Protein AF-A0A2E3QY02-F1 (afdb_monomer_lite)

Radius of gyration: 26.46 Å; chains: 1; bounding box: 54×63×101 Å

pLDDT: mean 75.19, std 20.92, range [24.95, 97.0]

Structure (mmCIF, N/CA/C/O backbone):
data_AF-A0A2E3QY02-F1
#
_entry.id   AF-A0A2E3QY02-F1
#
loop_
_atom_site.group_PDB
_atom_site.id
_atom_site.type_symbol
_atom_site.label_atom_id
_atom_site.label_alt_id
_atom_site.label_comp_id
_atom_site.label_asym_id
_atom_site.label_entity_id
_atom_site.label_seq_id
_atom_site.pdbx_PDB_ins_code
_atom_site.Cartn_x
_atom_site.Cartn_y
_atom_site.Cartn_z
_atom_site.occupancy
_atom_site.B_iso_or_equiv
_atom_site.auth_seq_id
_atom_site.auth_comp_id
_atom_site.auth_asym_id
_atom_site.auth_atom_id
_atom_site.pdbx_PDB_model_num
ATOM 1 N N . MET A 1 1 ? -14.585 -34.434 70.984 1.00 31.30 1 MET A N 1
ATOM 2 C CA . MET A 1 1 ? -13.338 -34.201 70.224 1.00 31.30 1 MET A CA 1
ATOM 3 C C . MET A 1 1 ? -13.704 -33.528 68.904 1.00 31.30 1 MET A C 1
ATOM 5 O O . MET A 1 1 ? -14.600 -34.048 68.267 1.00 31.30 1 MET A O 1
ATOM 9 N N . ARG A 1 2 ? -13.039 -32.399 68.578 1.00 28.53 2 ARG A N 1
ATOM 10 C CA . ARG A 1 2 ? -12.793 -31.762 67.248 1.00 28.53 2 ARG A CA 1
ATOM 11 C C . ARG A 1 2 ? -14.007 -31.553 66.308 1.00 28.53 2 ARG A C 1
ATOM 13 O O . ARG A 1 2 ? -14.616 -32.520 65.894 1.00 28.53 2 ARG A O 1
ATOM 20 N N . ARG A 1 3 ? -14.503 -30.333 66.018 1.00 31.77 3 ARG A N 1
ATOM 21 C CA . ARG A 1 3 ? -13.926 -29.161 65.290 1.00 31.77 3 ARG A CA 1
ATOM 22 C C . ARG A 1 3 ? -13.304 -29.505 63.919 1.00 31.77 3 ARG A C 1
ATOM 24 O O . ARG A 1 3 ? -12.428 -30.358 63.877 1.00 31.77 3 ARG A O 1
ATOM 31 N N . LEU A 1 4 ? -13.690 -28.709 62.903 1.00 28.08 4 LEU A N 1
ATOM 32 C CA . LEU A 1 4 ? -13.371 -28.735 61.453 1.00 28.08 4 LEU A CA 1
ATOM 33 C C . LEU A 1 4 ? -14.128 -29.839 60.683 1.00 28.08 4 LEU A C 1
ATOM 35 O O . LEU A 1 4 ? -14.045 -30.992 61.062 1.00 28.08 4 LEU A O 1
ATOM 39 N N . ALA A 1 5 ? -14.904 -29.593 59.623 1.00 33.28 5 ALA A N 1
ATOM 40 C CA . ALA A 1 5 ? -14.769 -28.583 58.580 1.00 33.28 5 ALA A CA 1
ATOM 41 C C . ALA A 1 5 ? -16.147 -28.112 58.055 1.00 33.28 5 ALA A C 1
ATOM 43 O O . ALA A 1 5 ? -16.763 -28.744 57.204 1.00 33.28 5 ALA A O 1
ATOM 44 N N . LEU A 1 6 ? -16.613 -26.961 58.548 1.00 35.53 6 LEU A N 1
ATOM 45 C CA . LEU A 1 6 ? -17.297 -25.991 57.692 1.00 35.53 6 LEU A CA 1
ATOM 46 C C . LEU A 1 6 ? -16.180 -25.202 57.004 1.00 35.53 6 LEU A C 1
ATOM 48 O O . LEU A 1 6 ? -15.374 -24.645 57.744 1.00 35.53 6 LEU A O 1
ATOM 52 N N . LEU A 1 7 ? -16.116 -25.202 55.664 1.00 32.03 7 LEU A N 1
ATOM 53 C CA . LEU A 1 7 ? -15.487 -24.187 54.777 1.00 32.03 7 LEU A CA 1
ATOM 54 C C . LEU A 1 7 ? -15.137 -24.770 53.386 1.00 32.03 7 LEU A C 1
ATOM 56 O O . LEU A 1 7 ? -14.032 -24.577 52.898 1.00 32.03 7 LEU A O 1
ATOM 60 N N . LEU A 1 8 ? -16.042 -25.506 52.726 1.00 28.59 8 LEU A N 1
ATOM 61 C CA . LEU A 1 8 ? -15.739 -26.043 51.384 1.00 28.59 8 LEU A CA 1
ATOM 62 C C . LEU A 1 8 ? -16.859 -26.033 50.321 1.00 28.59 8 LEU A C 1
ATOM 64 O O . LEU A 1 8 ? -16.644 -26.607 49.259 1.00 28.59 8 LEU A O 1
ATOM 68 N N . PRO A 1 9 ? -17.978 -25.297 50.499 1.00 34.59 9 PRO A N 1
ATOM 69 C CA . PRO A 1 9 ? -18.733 -24.795 49.340 1.00 34.59 9 PRO A CA 1
ATOM 70 C C . PRO A 1 9 ? -18.663 -23.268 49.153 1.00 34.59 9 PRO A C 1
ATOM 72 O O . PRO A 1 9 ? -19.100 -22.767 48.128 1.00 34.59 9 PRO A O 1
ATOM 75 N N . ALA A 1 10 ? -18.086 -22.511 50.096 1.00 30.61 10 ALA A N 1
ATOM 76 C CA . ALA A 1 10 ? -17.979 -21.045 49.992 1.00 30.61 10 ALA A CA 1
ATOM 77 C C . ALA A 1 10 ? -16.764 -20.558 49.169 1.00 30.61 10 ALA A C 1
ATOM 79 O O . ALA A 1 10 ? -16.665 -19.377 48.859 1.00 30.61 10 ALA A O 1
ATOM 80 N N . LEU A 1 11 ? -15.853 -21.463 48.795 1.00 32.41 11 LEU A N 1
ATOM 81 C CA . LEU A 1 11 ? -14.658 -21.173 47.984 1.00 32.41 11 LEU A CA 1
ATOM 82 C C . LEU A 1 11 ? -14.830 -21.509 46.492 1.00 32.41 11 LEU A C 1
ATOM 84 O O . LEU A 1 11 ? -13.905 -21.316 45.715 1.00 32.41 11 LEU A O 1
ATOM 88 N N . LEU A 1 12 ? -16.018 -21.963 46.079 1.00 32.22 12 LEU A N 1
ATOM 89 C CA . LEU A 1 12 ? -16.362 -22.246 44.677 1.00 32.22 12 LEU A CA 1
ATOM 90 C C . LEU A 1 12 ? -17.259 -21.163 44.044 1.00 32.22 12 LEU A C 1
ATOM 92 O O . LEU A 1 12 ? -17.787 -21.361 42.958 1.00 32.22 12 LEU A O 1
ATOM 96 N N . LEU A 1 13 ? -17.401 -20.005 44.701 1.00 33.00 13 LEU A N 1
ATOM 97 C CA . LEU A 1 13 ? -18.165 -18.842 44.217 1.00 33.00 13 LEU A CA 1
ATOM 98 C C . LEU A 1 13 ? -17.304 -17.578 44.016 1.00 33.00 13 LEU A C 1
ATOM 100 O O . LEU A 1 13 ? -17.846 -16.503 43.797 1.00 33.00 13 LEU A O 1
ATOM 104 N N . VAL A 1 14 ? -15.969 -17.695 44.059 1.00 35.81 14 VAL A N 1
ATOM 105 C CA . VAL A 1 14 ? -15.026 -16.567 43.856 1.00 35.81 14 VAL A CA 1
ATOM 106 C C . VAL A 1 14 ? -14.105 -16.795 42.641 1.00 35.81 14 VAL A C 1
ATOM 108 O O . VAL A 1 14 ? -13.099 -16.123 42.488 1.00 35.81 14 VAL A O 1
ATOM 111 N N . ALA A 1 15 ? -14.426 -17.742 41.754 1.00 32.72 15 ALA A N 1
ATOM 112 C CA . ALA A 1 15 ? -13.576 -18.082 40.602 1.00 32.72 15 ALA A CA 1
ATOM 113 C C . ALA A 1 15 ? -14.314 -18.083 39.248 1.00 32.72 15 ALA A C 1
ATOM 115 O O . ALA A 1 15 ? -13.853 -18.708 38.300 1.00 32.72 15 ALA A O 1
ATOM 116 N N . ALA A 1 16 ? -15.462 -17.404 39.150 1.00 32.59 16 ALA A N 1
ATOM 117 C CA . ALA A 1 16 ? -16.210 -17.281 37.892 1.00 32.59 16 ALA A CA 1
ATOM 118 C C . ALA A 1 16 ? -16.912 -15.919 37.714 1.00 32.59 16 ALA A C 1
ATOM 120 O O . ALA A 1 16 ? -17.908 -15.833 37.006 1.00 32.59 16 ALA A O 1
ATOM 121 N N . CYS A 1 17 ? -16.392 -14.859 38.343 1.00 34.53 17 CYS A N 1
ATOM 122 C CA . CYS A 1 17 ? -16.815 -13.477 38.095 1.00 34.53 17 CYS A CA 1
ATOM 123 C C . CYS A 1 17 ? -15.616 -12.617 37.666 1.00 34.53 17 CYS A C 1
ATOM 125 O O . CYS A 1 17 ? -15.396 -11.559 38.230 1.00 34.53 17 CYS A O 1
ATOM 127 N N . ASP A 1 18 ? -14.845 -13.087 36.687 1.00 36.34 18 ASP A N 1
ATOM 128 C CA . ASP A 1 18 ? -14.044 -12.209 35.820 1.00 36.34 18 ASP A CA 1
ATOM 129 C C . ASP A 1 18 ? -14.669 -12.246 34.419 1.00 36.34 18 ASP A C 1
ATOM 131 O O . ASP A 1 18 ? -14.015 -12.478 33.409 1.00 36.34 18 ASP A O 1
ATOM 135 N N . SER A 1 19 ? -15.988 -12.055 34.341 1.00 37.50 19 SER A N 1
ATOM 136 C CA . SER A 1 19 ? -16.545 -11.443 33.140 1.00 37.50 19 SER A CA 1
ATOM 137 C C . SER A 1 19 ? -16.365 -9.942 33.322 1.00 37.50 19 SER A C 1
ATOM 139 O O . SER A 1 19 ? -17.328 -9.237 33.629 1.00 37.50 19 SER A O 1
ATOM 141 N N . SER A 1 20 ? -15.116 -9.472 33.234 1.00 51.53 20 SER A N 1
ATOM 142 C CA . SER A 1 20 ? -14.853 -8.059 32.974 1.00 51.53 20 SER A CA 1
ATOM 143 C C . SER A 1 20 ? -15.782 -7.671 31.833 1.00 51.53 20 SER A C 1
ATOM 145 O O . SER A 1 20 ? -15.796 -8.358 30.802 1.00 51.53 20 SER A O 1
ATOM 147 N N . SER A 1 21 ? -16.633 -6.669 32.038 1.00 55.84 21 SER A N 1
ATOM 148 C CA . SER A 1 21 ? -17.459 -6.199 30.934 1.00 55.84 21 SER A CA 1
ATOM 149 C C . SER A 1 21 ? -16.523 -5.821 29.773 1.00 55.84 21 SER A C 1
ATOM 151 O O . SER A 1 21 ? -15.362 -5.476 30.012 1.00 55.84 21 SER A O 1
ATOM 153 N N . PRO A 1 22 ? -16.959 -5.914 28.507 1.00 61.62 22 PRO A N 1
ATOM 154 C CA . PRO A 1 22 ? -16.123 -5.494 27.381 1.00 61.62 22 PRO A CA 1
ATOM 155 C C . PRO A 1 22 ? -15.581 -4.061 27.548 1.00 61.62 22 PRO A C 1
ATOM 157 O O . PRO A 1 22 ? -14.500 -3.756 27.056 1.00 61.62 22 PRO A O 1
ATOM 160 N N . GLU A 1 23 ? -16.301 -3.214 28.296 1.00 66.94 23 GLU A N 1
ATOM 161 C CA . GLU A 1 23 ? -15.870 -1.875 28.714 1.00 66.94 23 GLU A CA 1
ATOM 162 C C . GLU A 1 23 ? -14.666 -1.934 29.664 1.00 66.94 23 GLU A C 1
ATOM 164 O O . GLU A 1 23 ? -13.647 -1.299 29.393 1.00 66.94 23 GLU A O 1
ATOM 169 N N . ASP A 1 24 ? -14.730 -2.750 30.722 1.00 74.12 24 ASP A N 1
ATOM 170 C CA . ASP A 1 24 ? -13.640 -2.910 31.699 1.00 74.12 24 ASP A CA 1
ATOM 171 C C . ASP A 1 24 ? -12.343 -3.424 31.055 1.00 74.12 24 ASP A C 1
ATOM 173 O O . ASP A 1 24 ? -11.249 -3.111 31.520 1.00 74.12 24 ASP A O 1
ATOM 177 N N . ALA A 1 25 ? -12.457 -4.219 29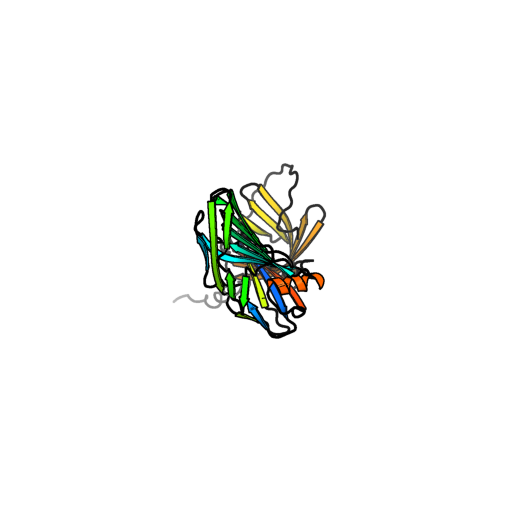.987 1.00 80.88 25 ALA A N 1
ATOM 178 C CA . ALA A 1 25 ? -11.308 -4.747 29.255 1.00 80.88 25 ALA A CA 1
ATOM 179 C C . ALA A 1 25 ? -10.619 -3.693 28.370 1.00 80.88 25 ALA A C 1
ATOM 181 O O . ALA A 1 25 ? -9.443 -3.855 28.052 1.00 80.88 25 ALA A O 1
ATOM 182 N N . LEU A 1 26 ? -11.331 -2.634 27.967 1.00 86.94 26 LEU A N 1
ATOM 183 C CA . LEU A 1 26 ? -10.806 -1.569 27.108 1.00 86.94 26 LEU A CA 1
ATOM 184 C C . LEU A 1 26 ? -10.225 -0.400 27.913 1.00 86.94 26 LEU A C 1
ATOM 186 O O . LEU A 1 26 ? -9.293 0.258 27.446 1.00 86.94 26 LEU A O 1
ATOM 190 N N . VAL A 1 27 ? -10.761 -0.139 29.108 1.00 91.06 27 VAL A N 1
ATOM 191 C CA . VAL A 1 27 ? -10.335 0.980 29.955 1.00 91.06 27 VAL A CA 1
ATOM 192 C C . VAL A 1 27 ? -8.840 0.896 30.278 1.00 91.06 27 VAL A C 1
ATOM 194 O O . VAL A 1 27 ? -8.333 -0.115 30.764 1.00 91.06 27 VAL A O 1
ATOM 197 N N . GLY A 1 28 ? -8.131 2.000 30.051 1.00 90.38 28 GLY A N 1
ATOM 198 C CA . GLY A 1 28 ? -6.695 2.125 30.287 1.00 90.38 28 GLY A CA 1
ATOM 199 C C . GLY A 1 28 ? -5.931 2.674 29.086 1.00 90.38 28 GLY A C 1
ATOM 200 O O . GLY A 1 28 ? -6.518 3.128 28.104 1.00 90.38 28 GLY A O 1
ATOM 201 N N . THR A 1 29 ? -4.599 2.654 29.188 1.00 92.62 29 THR A N 1
ATOM 202 C CA . THR A 1 29 ? -3.691 3.195 28.168 1.00 92.62 29 THR A CA 1
ATOM 203 C C . THR A 1 29 ? -3.043 2.086 27.344 1.00 92.62 29 THR A C 1
ATOM 205 O O . THR A 1 29 ? -2.344 1.207 27.857 1.00 92.62 29 THR A O 1
ATOM 208 N N . TRP A 1 30 ? -3.196 2.211 26.034 1.00 93.06 30 TRP A N 1
ATOM 209 C CA . TRP A 1 30 ? -2.759 1.282 25.007 1.00 93.06 30 TRP A CA 1
ATOM 210 C C . TRP A 1 30 ? -1.717 1.955 24.128 1.00 93.06 30 TRP A C 1
ATOM 212 O O . TRP A 1 30 ? -1.969 3.008 23.553 1.00 93.06 30 TRP A O 1
ATOM 222 N N . THR A 1 31 ? -0.531 1.368 24.026 1.00 92.25 31 THR A N 1
ATOM 223 C CA . THR A 1 31 ? 0.542 1.872 23.162 1.00 92.25 31 THR A CA 1
ATOM 224 C C . THR A 1 31 ? 0.484 1.166 21.818 1.00 92.25 31 THR A C 1
ATOM 226 O O . THR A 1 31 ? 0.488 -0.064 21.778 1.00 92.25 31 THR A O 1
ATOM 229 N N . LEU A 1 32 ? 0.417 1.931 20.732 1.00 89.69 32 LEU A N 1
ATOM 230 C CA . LEU A 1 32 ? 0.381 1.412 19.372 1.00 89.69 32 LEU A CA 1
ATOM 231 C C . LEU A 1 32 ? 1.684 0.667 19.080 1.00 89.69 32 LEU A C 1
ATOM 233 O O . LEU A 1 32 ? 2.774 1.126 19.413 1.00 89.69 32 LEU A O 1
ATOM 237 N N . THR A 1 33 ? 1.549 -0.500 18.470 1.00 89.88 33 THR A N 1
ATOM 238 C CA . THR A 1 33 ? 2.669 -1.365 18.082 1.00 89.88 33 THR A CA 1
ATOM 239 C C . THR A 1 33 ? 2.727 -1.614 16.586 1.00 89.88 33 THR A C 1
ATOM 241 O O . THR A 1 33 ? 3.805 -1.887 16.073 1.00 89.88 33 THR A O 1
ATOM 244 N N . ALA A 1 34 ? 1.592 -1.513 15.897 1.00 86.88 34 ALA A N 1
ATOM 245 C CA . ALA A 1 34 ? 1.510 -1.545 14.446 1.00 86.88 34 ALA A CA 1
ATOM 246 C C . ALA A 1 34 ? 0.203 -0.883 14.004 1.00 86.88 34 ALA A C 1
ATOM 248 O O . ALA A 1 34 ? -0.820 -1.049 14.676 1.00 86.88 34 ALA A O 1
ATOM 249 N N . ALA A 1 35 ? 0.223 -0.203 12.862 1.00 86.19 35 ALA A N 1
ATOM 250 C CA . ALA A 1 35 ? -0.984 0.063 12.093 1.00 86.19 35 ALA A CA 1
ATOM 251 C C . ALA A 1 35 ? -0.803 -0.462 10.673 1.00 86.19 35 ALA A C 1
ATOM 253 O O . ALA A 1 35 ? 0.309 -0.508 10.146 1.00 86.19 35 ALA A O 1
ATOM 254 N N . GLN A 1 36 ? -1.901 -0.910 10.089 1.00 86.62 36 GLN A N 1
ATOM 255 C CA . GLN A 1 36 ? -1.908 -1.598 8.814 1.00 86.62 36 GLN A CA 1
ATOM 256 C C . GLN A 1 36 ? -3.139 -1.177 8.023 1.00 86.62 36 GLN A C 1
ATOM 258 O O . GLN A 1 36 ? -4.250 -1.193 8.552 1.00 86.62 36 GLN A O 1
ATOM 263 N N . ILE A 1 37 ? -2.935 -0.866 6.751 1.00 84.44 37 ILE A N 1
ATOM 264 C CA . ILE A 1 37 ? -3.976 -0.615 5.765 1.00 84.44 37 ILE A CA 1
ATOM 265 C C . ILE A 1 37 ? -3.958 -1.780 4.780 1.00 84.44 37 ILE A C 1
ATOM 267 O O . ILE A 1 37 ? -2.956 -2.029 4.110 1.00 84.44 37 ILE A O 1
ATOM 271 N N . ASP A 1 38 ? -5.072 -2.499 4.695 1.00 86.06 38 ASP A N 1
ATOM 272 C CA . ASP A 1 38 ? -5.308 -3.488 3.647 1.00 86.06 38 ASP A CA 1
ATOM 273 C C . ASP A 1 38 ? -6.225 -2.876 2.585 1.00 86.06 38 ASP A C 1
ATOM 275 O O . ASP A 1 38 ? -7.373 -2.535 2.881 1.00 86.06 38 ASP A O 1
ATOM 279 N N . THR A 1 39 ? -5.754 -2.809 1.341 1.00 86.19 39 THR A N 1
ATOM 280 C CA . THR A 1 39 ? -6.603 -2.514 0.181 1.00 86.19 39 THR A CA 1
ATOM 281 C C . THR A 1 39 ? -7.239 -3.813 -0.285 1.00 86.19 39 THR A C 1
ATOM 283 O O . THR A 1 39 ? -6.549 -4.778 -0.640 1.00 86.19 39 THR A O 1
ATOM 286 N N . ARG A 1 40 ? -8.568 -3.852 -0.297 1.00 89.44 40 ARG A N 1
ATOM 287 C CA . ARG A 1 40 ? -9.358 -5.001 -0.731 1.00 89.44 40 ARG A CA 1
ATOM 288 C C . ARG A 1 40 ? -10.077 -4.676 -2.016 1.00 89.44 40 ARG A C 1
ATOM 290 O O . ARG A 1 40 ? -10.674 -3.617 -2.135 1.00 89.44 40 ARG A O 1
ATOM 297 N N . VAL A 1 41 ? -10.073 -5.615 -2.952 1.00 90.81 41 VAL A N 1
ATOM 298 C CA . VAL A 1 41 ? -10.857 -5.500 -4.183 1.00 90.81 41 VAL A CA 1
ATOM 299 C C . VAL A 1 41 ? -11.865 -6.629 -4.251 1.00 90.81 41 VAL A C 1
ATOM 301 O O . VAL A 1 41 ? -11.570 -7.774 -3.898 1.00 90.81 41 VAL A O 1
ATOM 304 N N . THR A 1 42 ? -13.050 -6.313 -4.751 1.00 93.06 42 THR A N 1
ATOM 305 C CA . THR A 1 42 ? -14.041 -7.308 -5.147 1.00 93.06 42 THR A CA 1
ATOM 306 C C . THR A 1 42 ? -14.105 -7.330 -6.660 1.00 93.06 42 THR A C 1
ATOM 308 O O . THR A 1 42 ? -14.332 -6.296 -7.285 1.00 93.06 42 THR A O 1
ATOM 311 N N . SER A 1 43 ? -13.913 -8.505 -7.257 1.00 94.38 43 SER A N 1
ATOM 312 C CA . SER A 1 43 ? -14.032 -8.667 -8.704 1.00 94.38 43 SER A CA 1
ATOM 313 C C . SER A 1 43 ? -15.402 -9.212 -9.102 1.00 94.38 43 SER A C 1
ATOM 315 O O . SER A 1 43 ? -15.992 -10.023 -8.390 1.00 94.38 43 SER A O 1
ATOM 317 N N . SER A 1 44 ? -15.901 -8.797 -10.263 1.00 95.62 44 SER A N 1
ATOM 318 C CA . SER A 1 44 ? -17.086 -9.352 -10.919 1.00 95.62 44 SER A CA 1
ATOM 319 C C . SER A 1 44 ? -16.775 -10.614 -11.737 1.00 95.62 44 SER A C 1
ATOM 321 O O . SER A 1 44 ? -17.694 -11.349 -12.106 1.00 95.62 44 SER A O 1
ATOM 323 N N . THR A 1 45 ? -15.497 -10.905 -12.003 1.00 95.31 45 THR A N 1
ATOM 324 C CA . THR A 1 45 ? -15.053 -12.044 -12.817 1.00 95.31 45 THR A CA 1
ATOM 325 C C . THR A 1 45 ? -13.949 -12.843 -12.125 1.00 95.31 45 THR A C 1
ATOM 327 O O . THR A 1 45 ? -13.224 -12.350 -11.266 1.00 95.31 45 THR A O 1
ATOM 330 N N . ALA A 1 46 ? -13.848 -14.131 -12.464 1.00 96.50 46 ALA A N 1
ATOM 331 C CA . ALA A 1 46 ? -12.779 -14.975 -11.951 1.00 96.50 46 ALA A CA 1
ATOM 332 C C . ALA A 1 46 ? -11.502 -14.683 -12.736 1.00 96.50 46 ALA A C 1
ATOM 334 O O . ALA A 1 46 ? -11.503 -14.754 -13.967 1.00 96.50 46 ALA A O 1
ATOM 335 N N . GLN A 1 47 ? -10.421 -14.372 -12.031 1.00 93.56 47 GLN A N 1
ATOM 336 C CA . GLN A 1 47 ? -9.138 -14.046 -12.647 1.00 93.56 47 GLN A CA 1
ATOM 337 C C . GLN A 1 47 ? -7.988 -14.269 -11.671 1.00 93.56 47 GLN A C 1
ATOM 339 O O . GLN A 1 47 ? -8.193 -14.495 -10.480 1.00 93.56 47 GLN A O 1
ATOM 344 N N . THR A 1 48 ? -6.770 -14.192 -12.188 1.00 92.19 48 THR A N 1
ATOM 345 C CA . THR A 1 48 ? -5.552 -14.278 -11.391 1.00 92.19 48 THR A CA 1
ATOM 346 C C . THR A 1 48 ? -4.758 -13.003 -11.579 1.00 92.19 48 THR A C 1
ATOM 348 O O . THR A 1 48 ? -4.524 -12.585 -12.713 1.00 92.19 48 THR A O 1
ATOM 351 N N . ILE A 1 49 ? -4.345 -12.415 -10.465 1.00 88.81 49 ILE A N 1
ATOM 352 C CA . ILE A 1 49 ? -3.520 -11.215 -10.418 1.00 88.81 49 ILE A CA 1
ATOM 353 C C . ILE A 1 49 ? -2.220 -11.490 -9.645 1.00 88.81 49 ILE A C 1
ATOM 355 O O . ILE A 1 49 ? -2.135 -12.502 -8.949 1.00 88.81 49 ILE A O 1
ATOM 359 N N . PRO A 1 50 ? -1.193 -10.633 -9.748 1.00 86.94 50 PRO A N 1
ATOM 360 C CA . PRO A 1 50 ? -0.005 -10.730 -8.907 1.00 86.94 50 PRO A CA 1
ATOM 361 C C . PRO A 1 50 ? -0.358 -10.456 -7.434 1.00 86.94 50 PRO A C 1
ATOM 363 O O . PRO A 1 50 ? -0.957 -9.428 -7.125 1.00 86.94 50 PRO A O 1
ATOM 366 N N . ASP A 1 51 ? 0.038 -11.343 -6.523 1.00 88.38 51 ASP A N 1
ATOM 367 C CA . ASP A 1 51 ? -0.128 -11.164 -5.077 1.00 88.38 51 ASP A CA 1
ATOM 368 C C . ASP A 1 51 ? 0.929 -10.200 -4.529 1.00 88.38 51 ASP A C 1
ATOM 370 O O . ASP A 1 51 ? 2.038 -10.611 -4.182 1.00 88.38 51 ASP A O 1
ATOM 374 N N . ARG A 1 52 ? 0.597 -8.908 -4.450 1.00 81.25 52 ARG A N 1
ATOM 375 C CA . ARG A 1 52 ? 1.506 -7.876 -3.922 1.00 81.25 52 ARG A CA 1
ATOM 376 C C . ARG A 1 52 ? 1.554 -7.833 -2.392 1.00 81.25 52 ARG A C 1
ATOM 378 O O . ARG A 1 52 ? 2.305 -7.031 -1.846 1.00 81.25 52 ARG A O 1
ATOM 385 N N . THR A 1 53 ? 0.797 -8.685 -1.697 1.00 82.88 53 THR A N 1
ATOM 386 C CA . THR A 1 53 ? 0.842 -8.792 -0.226 1.00 82.88 53 THR A CA 1
ATOM 387 C C . THR A 1 53 ? 1.996 -9.666 0.267 1.00 82.88 53 THR A C 1
ATOM 389 O O . THR A 1 53 ? 2.276 -9.715 1.465 1.00 82.88 53 THR A O 1
ATOM 392 N N . VAL A 1 54 ? 2.677 -10.346 -0.658 1.00 84.62 54 VAL A N 1
ATOM 393 C CA . VAL A 1 54 ? 3.804 -11.239 -0.397 1.00 84.62 54 VAL A CA 1
ATOM 394 C C . VAL A 1 54 ? 5.041 -10.717 -1.122 1.00 84.62 54 VAL A C 1
ATOM 396 O O . VAL A 1 54 ? 4.957 -10.202 -2.239 1.00 84.62 54 VAL A O 1
ATOM 399 N N . GLU A 1 55 ? 6.210 -10.874 -0.499 1.00 81.56 55 GLU A N 1
ATOM 400 C 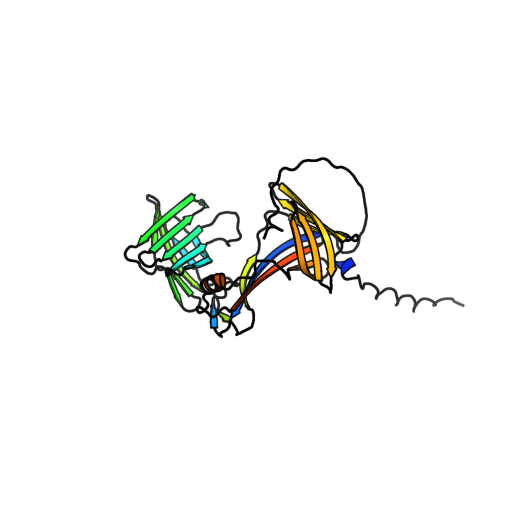CA . GLU A 1 55 ? 7.482 -10.533 -1.135 1.00 81.56 55 GLU A CA 1
ATOM 401 C C . GLU A 1 55 ? 7.660 -11.300 -2.460 1.00 81.56 55 GLU A C 1
ATOM 403 O O . GLU A 1 55 ? 7.439 -12.519 -2.521 1.00 81.56 55 GLU A O 1
ATOM 408 N N . PRO A 1 56 ? 8.072 -10.623 -3.545 1.00 86.06 56 PRO A N 1
ATOM 409 C CA . PRO A 1 56 ? 8.338 -11.296 -4.801 1.00 86.06 56 PRO A CA 1
ATOM 410 C C . PRO A 1 56 ? 9.640 -12.100 -4.728 1.00 86.06 56 PRO A C 1
ATOM 412 O O . PRO A 1 56 ? 10.524 -11.886 -3.903 1.00 86.06 56 PRO A O 1
ATOM 415 N N . THR A 1 57 ? 9.792 -13.014 -5.679 1.00 89.50 57 THR A N 1
ATOM 416 C CA . THR A 1 57 ? 11.045 -13.736 -5.920 1.00 89.50 57 THR A CA 1
ATOM 417 C C . THR A 1 57 ? 11.828 -13.105 -7.068 1.00 89.50 57 THR A C 1
ATOM 419 O O . THR A 1 57 ? 11.250 -12.542 -8.001 1.00 89.50 57 THR A O 1
ATOM 422 N N . GLY A 1 58 ? 13.154 -13.253 -7.042 1.00 90.44 58 GLY A N 1
ATOM 423 C CA . GLY A 1 58 ? 14.044 -12.619 -8.016 1.00 90.44 58 GLY A CA 1
ATOM 424 C C . GLY A 1 58 ? 14.403 -11.189 -7.621 1.00 90.44 58 GLY A C 1
ATOM 425 O O . GLY A 1 58 ? 14.062 -10.737 -6.534 1.00 90.44 58 GLY A O 1
ATOM 426 N N . THR A 1 59 ? 15.143 -10.501 -8.486 1.00 90.06 59 THR A N 1
ATOM 427 C CA . THR A 1 59 ? 15.609 -9.132 -8.252 1.00 90.06 59 THR A CA 1
ATOM 428 C C . THR A 1 59 ? 15.808 -8.381 -9.567 1.00 90.06 59 THR A C 1
ATOM 430 O O . THR A 1 59 ? 15.991 -8.977 -10.638 1.00 90.06 59 THR A O 1
ATOM 433 N N . ILE A 1 60 ? 15.808 -7.051 -9.490 1.00 91.12 60 ILE A N 1
ATOM 434 C CA . ILE A 1 60 ? 16.361 -6.183 -10.535 1.00 91.12 60 ILE A CA 1
ATOM 435 C C . ILE A 1 60 ? 17.710 -5.672 -10.037 1.00 91.12 60 ILE A C 1
ATOM 437 O O . ILE A 1 60 ? 17.785 -4.922 -9.067 1.00 91.12 60 ILE A O 1
ATOM 441 N N . ALA A 1 61 ? 18.786 -6.098 -10.691 1.00 91.44 61 ALA A N 1
ATOM 442 C CA . ALA A 1 61 ? 20.137 -5.683 -10.355 1.00 91.44 61 ALA A CA 1
ATOM 443 C C . ALA A 1 61 ? 20.458 -4.332 -11.001 1.00 91.44 61 ALA A C 1
ATOM 445 O O . ALA A 1 61 ? 20.227 -4.133 -12.199 1.00 91.44 61 ALA A O 1
ATOM 446 N N . ILE A 1 62 ? 21.050 -3.442 -10.211 1.00 90.94 62 ILE A N 1
ATOM 447 C CA . ILE A 1 62 ? 21.689 -2.206 -10.652 1.00 90.94 62 ILE A CA 1
ATOM 448 C C . ILE A 1 62 ? 23.199 -2.410 -10.560 1.00 90.94 62 ILE A C 1
ATOM 450 O O . ILE A 1 62 ? 23.703 -2.822 -9.517 1.00 90.94 62 ILE A O 1
ATOM 454 N N . THR A 1 63 ? 23.920 -2.151 -11.648 1.00 91.06 63 THR A N 1
ATOM 455 C CA . THR A 1 63 ? 25.381 -2.327 -11.727 1.00 91.06 63 THR A CA 1
ATOM 456 C C . THR A 1 63 ? 26.061 -1.124 -12.378 1.00 91.06 63 THR A C 1
ATOM 458 O O . THR A 1 63 ? 25.465 -0.462 -13.225 1.00 91.06 63 THR A O 1
ATOM 461 N N . GLY A 1 64 ? 27.322 -0.851 -12.027 1.00 88.69 64 GLY A N 1
ATOM 462 C CA . GLY A 1 64 ? 28.100 0.277 -12.550 1.00 88.69 64 GLY A CA 1
ATOM 463 C C . GLY A 1 64 ? 28.498 1.246 -11.439 1.00 88.69 64 GLY A C 1
ATOM 464 O O . GLY A 1 64 ? 29.081 0.827 -10.444 1.00 88.69 64 GLY A O 1
ATOM 465 N N . ALA A 1 65 ? 28.192 2.532 -11.616 1.00 82.56 65 ALA A N 1
ATOM 466 C CA . ALA A 1 65 ? 28.455 3.588 -10.636 1.00 82.56 65 ALA A CA 1
ATOM 467 C C . ALA A 1 65 ? 27.673 3.412 -9.320 1.00 82.56 65 ALA A C 1
ATOM 469 O O . ALA A 1 65 ? 28.144 3.861 -8.282 1.00 82.56 65 ALA A O 1
ATOM 470 N N . THR A 1 66 ? 26.545 2.701 -9.376 1.00 79.81 66 THR A N 1
ATOM 471 C CA . THR A 1 66 ? 25.771 2.226 -8.223 1.00 79.81 66 THR A CA 1
ATOM 472 C C . THR A 1 66 ? 25.672 0.703 -8.314 1.00 79.81 66 THR A C 1
ATOM 474 O O . THR A 1 66 ? 25.508 0.153 -9.408 1.00 79.81 66 THR A O 1
ATOM 477 N N . THR A 1 67 ? 25.776 0.012 -7.175 1.00 82.06 67 THR A N 1
ATOM 478 C CA . THR A 1 67 ? 25.464 -1.422 -7.072 1.00 82.06 67 THR A CA 1
ATOM 479 C C . THR A 1 67 ? 24.356 -1.618 -6.053 1.00 82.06 67 THR A C 1
ATOM 481 O O . THR A 1 67 ? 24.556 -1.360 -4.871 1.00 82.06 67 THR A O 1
ATOM 484 N N . ALA A 1 68 ? 23.199 -2.075 -6.519 1.00 84.50 68 ALA A N 1
ATOM 485 C CA . ALA A 1 68 ? 22.029 -2.317 -5.687 1.00 84.50 68 ALA A CA 1
ATOM 486 C C . ALA A 1 68 ? 21.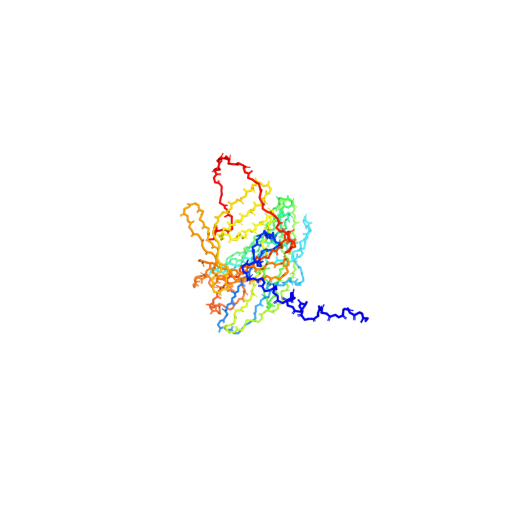199 -3.469 -6.258 1.00 84.50 68 ALA A C 1
ATOM 488 O O . ALA A 1 68 ? 21.339 -3.850 -7.423 1.00 84.50 68 ALA A O 1
ATOM 489 N N . SER A 1 69 ? 20.320 -4.018 -5.430 1.00 84.44 69 SER A N 1
ATOM 490 C CA . SER A 1 69 ? 19.349 -5.024 -5.836 1.00 84.44 69 SER A CA 1
ATOM 491 C C . SER A 1 69 ? 17.972 -4.552 -5.408 1.00 84.44 69 SER A C 1
ATOM 493 O O . SER A 1 69 ? 17.741 -4.346 -4.221 1.00 84.44 69 SER A O 1
ATOM 495 N N . LEU A 1 70 ? 17.079 -4.368 -6.375 1.00 84.81 70 LEU A N 1
ATOM 496 C CA . LEU A 1 70 ? 15.715 -3.915 -6.140 1.00 84.81 70 LEU A CA 1
ATOM 497 C C . LEU A 1 70 ? 14.799 -5.133 -6.009 1.00 84.81 70 LEU A C 1
ATOM 499 O O . LEU A 1 70 ? 14.901 -6.076 -6.807 1.00 84.81 70 LEU A O 1
ATOM 503 N N . GLY A 1 71 ? 13.942 -5.106 -4.993 1.00 80.81 71 GLY A N 1
ATOM 504 C CA . GLY A 1 71 ? 13.118 -6.236 -4.566 1.00 80.81 71 GLY A CA 1
ATOM 505 C C . GLY A 1 71 ? 11.627 -5.934 -4.465 1.00 80.81 71 GLY A C 1
ATOM 506 O O . GLY A 1 71 ? 10.848 -6.874 -4.426 1.00 80.81 71 GLY A O 1
ATOM 507 N N . SER A 1 72 ? 11.211 -4.666 -4.480 1.00 74.06 72 SER A N 1
ATOM 508 C CA . SER A 1 72 ? 9.814 -4.298 -4.207 1.00 74.06 72 SER A CA 1
ATOM 509 C C . SER A 1 72 ? 9.257 -3.374 -5.278 1.00 74.06 72 SER A C 1
ATOM 511 O O . SER A 1 72 ? 9.868 -2.350 -5.564 1.00 74.06 72 SER A O 1
ATOM 513 N N . VAL A 1 73 ? 8.101 -3.715 -5.861 1.00 74.94 73 VAL A N 1
ATOM 514 C CA . VAL A 1 73 ? 7.326 -2.807 -6.722 1.00 74.94 73 VAL A CA 1
ATOM 515 C C . VAL A 1 73 ? 6.444 -1.918 -5.852 1.00 74.94 73 VAL A C 1
ATOM 517 O O . VAL A 1 73 ? 5.477 -2.391 -5.252 1.00 74.94 73 VAL A O 1
ATOM 520 N N . VAL A 1 74 ? 6.767 -0.629 -5.820 1.00 69.19 74 VAL A N 1
ATOM 521 C CA . VAL A 1 74 ? 6.101 0.371 -4.970 1.00 69.19 74 VAL A CA 1
ATOM 522 C C . VAL A 1 74 ? 4.883 0.952 -5.654 1.00 69.19 74 VAL A C 1
ATOM 524 O O . VAL A 1 74 ? 3.839 1.134 -5.042 1.00 69.19 74 VAL A O 1
ATOM 527 N N . ASN A 1 75 ? 5.017 1.235 -6.943 1.00 66.31 75 ASN A N 1
ATOM 528 C CA . ASN A 1 75 ? 3.958 1.848 -7.711 1.00 66.31 75 ASN A CA 1
ATOM 529 C C . ASN A 1 75 ? 3.956 1.272 -9.121 1.00 66.31 75 ASN A C 1
ATOM 531 O O . ASN A 1 75 ? 5.010 1.189 -9.763 1.00 66.31 75 ASN A O 1
ATOM 535 N N . LEU A 1 76 ? 2.770 0.884 -9.585 1.00 64.38 76 LEU A N 1
ATOM 536 C CA . LEU A 1 76 ? 2.511 0.748 -11.002 1.00 64.38 76 LEU A CA 1
ATOM 537 C C . LEU A 1 76 ? 1.146 1.328 -11.355 1.00 64.38 76 LEU A C 1
ATOM 539 O O . LEU A 1 76 ? 0.134 0.786 -10.930 1.00 64.38 76 LEU A O 1
ATOM 543 N N . PHE A 1 77 ? 1.117 2.352 -12.203 1.00 65.12 77 PHE A N 1
ATOM 544 C CA . PHE A 1 77 ? -0.118 2.828 -12.820 1.00 65.12 77 PHE A CA 1
ATOM 545 C C . PHE A 1 77 ? -0.004 2.786 -14.339 1.00 65.12 77 PHE A C 1
ATOM 547 O O . PHE A 1 77 ? 1.062 3.043 -14.912 1.00 65.12 77 PHE A O 1
ATOM 554 N N . ALA A 1 78 ? -1.117 2.430 -14.975 1.00 60.25 78 ALA A N 1
ATOM 555 C CA . ALA A 1 78 ? -1.333 2.645 -16.394 1.00 60.25 78 ALA A CA 1
ATOM 556 C C . ALA A 1 78 ? -2.389 3.743 -16.538 1.00 60.25 78 ALA A C 1
ATOM 558 O O . ALA A 1 78 ? -3.530 3.528 -16.133 1.00 60.25 78 ALA A O 1
ATOM 559 N N . ASP A 1 79 ? -2.023 4.913 -17.061 1.00 59.47 79 ASP A N 1
ATOM 560 C CA . ASP A 1 79 ? -3.030 5.933 -17.366 1.00 59.47 79 ASP A CA 1
ATOM 561 C C . ASP A 1 79 ? -3.823 5.569 -18.637 1.00 59.47 79 ASP A C 1
ATOM 563 O O . ASP A 1 79 ? -3.468 4.657 -19.395 1.00 59.47 79 ASP A O 1
ATOM 567 N N . ALA A 1 80 ? -4.925 6.288 -18.870 1.00 54.19 80 ALA A N 1
ATOM 568 C CA . ALA A 1 80 ? -5.777 6.095 -20.044 1.00 54.19 80 ALA A CA 1
ATOM 569 C C . ALA A 1 80 ? -5.032 6.321 -21.377 1.00 54.19 80 ALA A C 1
ATOM 571 O O . ALA A 1 80 ? -5.437 5.779 -22.407 1.00 54.19 80 ALA A O 1
ATOM 572 N N . ASP A 1 81 ? -3.921 7.062 -21.346 1.00 56.72 81 ASP A N 1
ATOM 573 C CA . ASP A 1 81 ? -3.068 7.354 -22.499 1.00 56.72 81 ASP A CA 1
ATOM 574 C C . ASP A 1 81 ? -2.036 6.236 -22.766 1.00 56.72 81 ASP A C 1
ATOM 576 O O . ASP A 1 81 ? -1.234 6.306 -23.706 1.00 56.72 81 ASP A O 1
ATOM 580 N N . GLY A 1 82 ? -2.082 5.157 -21.976 1.00 56.50 82 GLY A N 1
ATOM 581 C CA . GLY A 1 82 ? -1.220 3.987 -22.106 1.00 56.50 82 GLY A CA 1
ATOM 582 C C . GLY A 1 82 ? 0.165 4.178 -21.494 1.00 56.50 82 GLY A C 1
ATOM 583 O O . GLY A 1 82 ? 1.062 3.377 -21.792 1.00 56.50 82 GLY A O 1
ATOM 584 N N . THR A 1 83 ? 0.339 5.208 -20.663 1.00 61.25 83 THR A N 1
ATOM 585 C CA . THR A 1 83 ? 1.551 5.463 -19.893 1.00 61.25 83 THR A CA 1
ATOM 586 C C . THR A 1 83 ? 1.683 4.434 -18.792 1.00 61.25 83 THR A C 1
ATOM 588 O O . THR A 1 83 ? 0.903 4.445 -17.849 1.00 61.25 83 THR A O 1
ATOM 591 N N . VAL A 1 84 ? 2.685 3.564 -18.877 1.00 65.94 84 VAL A N 1
ATOM 592 C CA . VAL A 1 84 ? 3.008 2.615 -17.804 1.00 65.94 84 VAL A CA 1
ATOM 593 C C . VAL A 1 84 ? 4.141 3.194 -16.973 1.00 65.94 84 VAL A C 1
ATOM 595 O O . VAL A 1 84 ? 5.225 3.405 -17.511 1.00 65.94 84 VAL A O 1
ATOM 598 N N . ASN A 1 85 ? 3.903 3.427 -15.685 1.00 70.56 85 ASN A N 1
ATOM 599 C CA . ASN A 1 85 ? 4.933 3.815 -14.722 1.00 70.56 85 ASN A CA 1
ATOM 600 C C . ASN A 1 85 ? 5.237 2.632 -13.802 1.00 70.56 85 ASN A C 1
ATOM 602 O O . ASN A 1 85 ? 4.291 2.114 -13.235 1.00 70.56 85 ASN A O 1
ATOM 606 N N . LEU A 1 86 ? 6.498 2.214 -13.646 1.00 74.69 86 LEU A N 1
ATOM 607 C CA . LEU A 1 86 ? 6.943 1.223 -12.655 1.00 74.69 86 LEU A CA 1
ATOM 608 C C . LEU A 1 86 ? 8.021 1.808 -11.755 1.00 74.69 86 LEU A C 1
ATOM 610 O O . LEU A 1 86 ? 9.102 2.114 -12.251 1.00 74.69 86 LEU A O 1
ATOM 614 N N . ALA A 1 87 ? 7.766 1.845 -10.450 1.00 78.06 87 ALA A N 1
ATOM 615 C CA . ALA A 1 87 ? 8.762 2.141 -9.428 1.00 78.06 87 ALA A CA 1
ATOM 616 C C . ALA A 1 87 ? 9.182 0.859 -8.694 1.00 78.06 87 ALA A C 1
ATOM 618 O O . ALA A 1 87 ? 8.331 0.148 -8.152 1.00 78.06 87 ALA A O 1
ATOM 619 N N . VAL A 1 88 ? 10.486 0.571 -8.661 1.00 77.25 88 VAL A N 1
ATOM 620 C CA . VAL A 1 88 ? 11.065 -0.563 -7.918 1.00 77.25 88 VAL A CA 1
ATOM 621 C C . VAL A 1 88 ? 12.189 -0.087 -7.006 1.00 77.25 88 VAL A C 1
ATOM 623 O O . VAL A 1 88 ? 12.992 0.727 -7.454 1.00 77.25 88 VAL A O 1
ATOM 626 N N . GLU A 1 89 ? 12.306 -0.614 -5.786 1.00 79.31 89 GLU A N 1
ATOM 627 C CA . GLU A 1 89 ? 13.317 -0.164 -4.812 1.00 79.31 89 GLU A CA 1
ATOM 628 C C . GLU A 1 89 ? 14.026 -1.274 -4.005 1.00 79.31 89 GLU A C 1
ATOM 630 O O . GLU A 1 89 ? 13.614 -2.439 -4.035 1.00 79.31 89 GLU A O 1
ATOM 635 N N . SER A 1 90 ? 15.136 -0.921 -3.332 1.00 74.44 90 SER A N 1
ATOM 636 C CA . SER A 1 90 ? 16.015 -1.828 -2.554 1.00 74.44 90 SER A CA 1
ATOM 637 C C . SER A 1 90 ? 15.742 -1.895 -1.046 1.00 74.44 90 SER A C 1
ATOM 639 O O . SER A 1 90 ? 16.282 -2.764 -0.364 1.00 74.44 90 SER A O 1
ATOM 641 N N . THR A 1 91 ? 14.939 -0.986 -0.516 1.00 59.50 91 THR A N 1
ATOM 642 C CA . THR A 1 91 ? 14.546 -0.886 0.893 1.00 59.50 91 THR A CA 1
ATOM 643 C C . THR A 1 91 ? 13.052 -0.608 0.875 1.00 59.50 91 THR A C 1
ATOM 645 O O . THR A 1 91 ? 12.625 0.229 0.098 1.00 59.50 91 THR A O 1
ATOM 648 N N . SER A 1 92 ? 12.269 -1.382 1.634 1.00 49.44 92 SER A N 1
ATOM 649 C CA . SER A 1 92 ? 10.800 -1.287 1.709 1.00 49.44 92 SER A CA 1
ATOM 650 C C . SER A 1 92 ? 10.289 0.165 1.628 1.00 49.44 92 SER A C 1
ATOM 652 O O . SER A 1 92 ? 10.924 1.026 2.249 1.00 49.44 92 SER A O 1
ATOM 654 N N . PRO A 1 93 ? 9.114 0.434 1.014 1.00 47.72 93 PRO A N 1
ATOM 655 C CA . PRO A 1 93 ? 8.599 1.805 0.827 1.00 47.72 93 PRO A CA 1
ATOM 656 C C . PRO A 1 93 ? 8.262 2.505 2.146 1.00 47.72 93 PRO A C 1
ATOM 658 O O . PRO A 1 93 ? 7.856 3.662 2.178 1.00 47.72 93 PRO A O 1
ATOM 661 N N . LEU A 1 94 ? 8.425 1.768 3.241 1.00 45.47 94 LEU A N 1
ATOM 662 C CA . LEU A 1 94 ? 8.129 2.112 4.616 1.00 45.47 94 LEU A CA 1
ATOM 663 C C . LEU A 1 94 ? 9.381 2.562 5.395 1.00 45.47 94 LEU A C 1
ATOM 665 O O . LEU A 1 94 ? 9.301 2.764 6.604 1.00 45.47 94 LEU A O 1
ATOM 669 N N . SER A 1 95 ? 10.555 2.663 4.760 1.00 44.50 95 SER A N 1
ATOM 670 C CA . SER A 1 95 ? 11.814 3.008 5.438 1.00 44.50 95 SER A CA 1
ATOM 671 C C . SER A 1 95 ? 12.232 4.463 5.203 1.00 44.50 95 SER A C 1
ATOM 673 O O . SER A 1 95 ? 12.320 4.928 4.071 1.00 44.50 95 SER A O 1
ATOM 675 N N . THR A 1 96 ? 12.550 5.178 6.287 1.00 45.22 96 THR A N 1
ATOM 676 C CA . THR A 1 96 ? 12.935 6.601 6.290 1.00 45.22 96 THR A CA 1
ATOM 677 C C . THR A 1 96 ? 14.434 6.856 6.078 1.00 45.22 96 THR A C 1
ATOM 679 O O . THR A 1 96 ? 14.870 8.008 6.093 1.00 45.22 96 THR A O 1
ATOM 682 N N . THR A 1 97 ? 15.253 5.824 5.843 1.00 51.50 97 THR A N 1
ATOM 683 C CA . THR A 1 97 ? 16.714 5.972 5.710 1.00 51.50 97 THR A CA 1
ATOM 684 C C . THR A 1 97 ? 17.236 5.383 4.402 1.00 51.50 97 THR A C 1
ATOM 686 O O . THR A 1 97 ? 17.538 4.195 4.361 1.00 51.50 97 THR A O 1
ATOM 689 N N . GLY A 1 98 ? 17.382 6.229 3.375 1.00 63.06 98 GLY A N 1
ATOM 690 C CA . GLY A 1 98 ? 18.081 5.914 2.120 1.00 63.06 98 GLY A CA 1
ATOM 691 C C . GLY A 1 98 ? 17.381 4.878 1.229 1.00 63.06 98 GLY A C 1
ATOM 692 O O . GLY A 1 98 ? 17.010 3.790 1.669 1.00 63.06 98 GLY A O 1
ATOM 693 N N . TYR A 1 99 ? 17.196 5.190 -0.055 1.00 74.75 99 TYR A N 1
ATOM 694 C CA . TYR A 1 99 ? 16.667 4.221 -1.017 1.00 74.75 99 TYR A CA 1
ATOM 695 C C . TYR A 1 99 ? 17.263 4.405 -2.412 1.00 74.75 99 TYR A C 1
ATOM 697 O O . TYR A 1 99 ? 17.631 5.507 -2.830 1.00 74.75 99 TYR A O 1
ATOM 705 N N . VAL A 1 100 ? 17.327 3.293 -3.146 1.00 80.12 100 VAL A N 1
ATOM 706 C CA . VAL A 1 100 ? 17.573 3.278 -4.587 1.00 80.12 100 VAL A CA 1
ATOM 707 C C . VAL A 1 100 ? 16.258 2.933 -5.264 1.00 80.12 100 VAL A C 1
ATOM 709 O O . VAL A 1 100 ? 15.694 1.885 -4.963 1.00 80.12 100 VAL A O 1
ATOM 712 N N . GLN A 1 101 ? 15.783 3.779 -6.177 1.00 87.00 101 GLN A N 1
ATOM 713 C CA . GLN A 1 101 ? 14.536 3.572 -6.916 1.00 87.00 101 GLN A CA 1
ATOM 714 C C . GLN A 1 101 ? 14.774 3.607 -8.423 1.00 87.00 101 GLN A C 1
ATOM 716 O O . GLN A 1 101 ? 15.376 4.541 -8.945 1.00 87.00 101 GLN A O 1
ATOM 721 N N . LEU A 1 102 ? 14.251 2.613 -9.136 1.00 87.56 102 LEU A N 1
ATOM 722 C CA . LEU A 1 102 ? 14.153 2.608 -10.592 1.00 87.56 102 LEU A CA 1
ATOM 723 C C . LEU A 1 102 ? 12.721 2.942 -11.005 1.00 87.56 102 LEU A C 1
ATOM 725 O O . LEU A 1 102 ? 11.814 2.165 -10.718 1.00 87.56 102 LEU A O 1
ATOM 729 N N . VAL A 1 103 ? 12.549 4.054 -11.714 1.00 88.44 103 VAL A N 1
ATOM 730 C CA . VAL A 1 103 ? 11.298 4.486 -12.340 1.00 88.44 103 VAL A CA 1
ATOM 731 C C . VAL A 1 103 ? 11.376 4.226 -13.839 1.00 88.44 103 VAL A C 1
ATOM 733 O O . VAL A 1 103 ? 12.284 4.710 -14.516 1.00 88.44 103 VAL A O 1
ATOM 736 N N . LEU A 1 104 ? 10.428 3.466 -14.371 1.00 87.44 104 LEU A N 1
ATOM 737 C CA . LEU A 1 104 ? 10.305 3.177 -15.798 1.00 87.44 104 LEU A CA 1
ATOM 738 C C . LEU A 1 104 ? 8.986 3.743 -16.303 1.00 87.44 104 LEU A C 1
ATOM 740 O O . LEU A 1 104 ? 7.935 3.355 -15.807 1.00 87.44 104 LEU A O 1
ATOM 744 N N . LEU A 1 105 ? 9.050 4.629 -17.289 1.00 85.50 105 LEU A N 1
ATOM 745 C CA . LEU A 1 105 ? 7.899 5.279 -17.900 1.00 85.50 105 LEU A CA 1
ATOM 746 C C . LEU A 1 105 ? 7.813 4.884 -19.374 1.00 85.50 105 LEU A C 1
ATOM 748 O O . LEU A 1 105 ? 8.780 5.040 -20.118 1.00 85.50 105 LEU A O 1
ATOM 752 N N . GLU A 1 106 ? 6.665 4.400 -19.828 1.00 83.88 106 GLU A N 1
ATOM 753 C CA . GLU A 1 106 ? 6.424 4.108 -21.243 1.00 83.88 106 GLU A CA 1
ATOM 754 C C . GLU A 1 106 ? 5.144 4.783 -21.717 1.00 83.88 106 GLU A C 1
ATOM 756 O O . GLU A 1 106 ? 4.073 4.300 -21.382 1.00 83.88 106 GLU A O 1
ATOM 761 N N . THR A 1 107 ? 5.236 5.831 -22.536 1.00 81.94 107 THR A N 1
ATOM 762 C CA . THR A 1 107 ? 4.074 6.499 -23.146 1.00 81.94 107 THR A CA 1
ATOM 763 C C . THR A 1 107 ? 3.773 5.924 -24.535 1.00 81.94 107 THR A C 1
ATOM 765 O O . THR A 1 107 ? 4.434 4.994 -25.012 1.00 81.94 107 THR A O 1
ATOM 768 N N . ALA A 1 108 ? 2.783 6.475 -25.241 1.00 80.00 108 ALA A N 1
ATOM 769 C CA . ALA A 1 108 ? 2.504 6.105 -26.630 1.00 80.00 108 ALA A CA 1
ATOM 770 C C . ALA A 1 108 ? 3.695 6.352 -27.583 1.00 80.00 108 ALA A C 1
ATOM 772 O O . ALA A 1 108 ? 3.878 5.601 -28.542 1.00 80.00 108 ALA A O 1
ATOM 773 N N . THR A 1 109 ? 4.520 7.373 -27.328 1.00 84.31 109 THR A N 1
ATOM 774 C CA . THR A 1 109 ? 5.555 7.842 -28.270 1.00 84.31 109 THR A CA 1
ATOM 775 C C . THR A 1 109 ? 6.987 7.635 -27.794 1.00 84.31 109 THR A C 1
ATOM 777 O O . THR A 1 109 ? 7.894 7.537 -28.625 1.00 84.31 109 THR A O 1
ATOM 780 N N . GLU A 1 110 ? 7.214 7.538 -26.486 1.00 88.31 110 GLU A N 1
ATOM 781 C CA . GLU A 1 110 ? 8.553 7.473 -25.901 1.00 88.31 110 GLU A CA 1
ATOM 782 C C . GLU A 1 110 ? 8.626 6.543 -24.691 1.00 88.31 110 GLU A C 1
ATOM 784 O O . GLU A 1 110 ? 7.624 6.047 -24.172 1.00 88.31 110 GLU A O 1
ATOM 789 N N . SER A 1 111 ? 9.848 6.258 -24.255 1.00 89.38 111 SER A N 1
ATOM 790 C CA . SER A 1 111 ? 10.079 5.577 -22.984 1.00 89.38 111 SER A CA 1
ATOM 791 C C . SER A 1 111 ? 11.246 6.209 -22.250 1.00 89.38 111 SER A C 1
ATOM 793 O O . SER A 1 111 ? 12.239 6.597 -22.868 1.00 89.38 111 SER A O 1
ATOM 795 N N . GLN A 1 112 ? 11.138 6.278 -20.934 1.00 91.25 112 GLN A N 1
ATOM 796 C CA . GLN A 1 112 ? 12.124 6.860 -20.042 1.00 91.25 112 GLN A CA 1
ATOM 797 C C . GLN A 1 112 ? 12.445 5.871 -18.924 1.00 91.25 112 GLN A C 1
ATOM 799 O O . GLN A 1 112 ? 11.579 5.150 -18.435 1.00 91.25 112 GLN A O 1
ATOM 804 N N . ALA A 1 113 ? 13.707 5.849 -18.514 1.00 92.00 113 ALA A N 1
ATOM 805 C CA . ALA A 1 113 ? 14.138 5.203 -17.288 1.00 92.00 113 ALA A CA 1
ATOM 806 C C . ALA A 1 113 ? 14.895 6.214 -16.430 1.00 92.00 113 ALA A C 1
ATOM 808 O O . ALA A 1 113 ? 15.772 6.919 -16.938 1.00 92.00 113 ALA A O 1
ATOM 809 N N . SER A 1 114 ? 14.573 6.246 -15.144 1.00 90.50 114 SER A N 1
ATOM 810 C CA . SER A 1 114 ? 15.217 7.091 -14.148 1.00 90.50 114 SER A CA 1
ATOM 811 C C . SER A 1 114 ? 15.613 6.238 -12.951 1.00 90.50 114 SER A C 1
ATOM 813 O O . SER A 1 114 ? 14.777 5.556 -12.371 1.00 90.50 114 SER A O 1
ATOM 815 N N . LEU A 1 115 ? 16.886 6.267 -12.576 1.00 89.50 115 LEU A N 1
ATOM 816 C CA . LEU A 1 115 ? 17.393 5.663 -11.348 1.00 89.50 115 LEU A CA 1
ATOM 817 C C . LEU A 1 115 ? 17.709 6.784 -10.365 1.00 89.50 115 LEU A C 1
ATOM 819 O O . LEU A 1 115 ? 18.544 7.637 -10.664 1.00 89.50 115 LEU A O 1
ATOM 823 N N . ILE A 1 116 ? 17.049 6.772 -9.217 1.00 87.69 116 ILE A N 1
ATOM 824 C CA . ILE A 1 116 ? 17.259 7.704 -8.114 1.00 87.69 116 ILE A CA 1
ATOM 825 C C . ILE A 1 116 ? 18.062 6.963 -7.052 1.00 87.69 116 ILE A C 1
ATOM 827 O O . ILE A 1 116 ? 17.635 5.916 -6.574 1.00 87.69 116 ILE A O 1
ATOM 831 N N . ASP A 1 117 ? 19.228 7.496 -6.717 1.00 84.44 117 ASP A N 1
ATOM 832 C CA . ASP A 1 117 ? 20.081 7.019 -5.634 1.00 84.44 117 ASP A CA 1
ATOM 833 C C . ASP A 1 117 ? 20.101 8.119 -4.570 1.00 84.44 117 ASP A C 1
ATOM 835 O O . ASP A 1 117 ? 20.813 9.121 -4.708 1.00 84.44 117 ASP A O 1
ATOM 839 N N . ALA A 1 118 ? 19.227 7.984 -3.568 1.00 80.19 118 ALA A N 1
ATOM 840 C CA . ALA A 1 118 ? 19.045 9.007 -2.543 1.00 80.19 118 ALA A CA 1
ATOM 841 C C . ALA A 1 118 ? 20.308 9.182 -1.686 1.00 80.19 118 ALA A C 1
ATOM 843 O O . ALA A 1 118 ? 20.637 10.308 -1.313 1.00 80.19 118 ALA A O 1
ATOM 844 N N . ASP A 1 119 ? 21.051 8.098 -1.450 1.00 77.25 119 ASP A N 1
ATOM 845 C CA . ASP A 1 119 ? 22.284 8.109 -0.660 1.00 77.25 119 ASP A CA 1
ATOM 846 C C . ASP A 1 119 ? 23.411 8.848 -1.385 1.00 77.25 119 ASP A C 1
ATOM 848 O O . ASP A 1 119 ? 24.176 9.599 -0.775 1.00 77.25 119 ASP A O 1
ATOM 852 N N . ALA A 1 120 ? 23.500 8.676 -2.705 1.00 77.38 120 ALA A N 1
ATOM 853 C CA . ALA A 1 120 ? 24.455 9.406 -3.530 1.00 77.38 120 ALA A CA 1
ATOM 854 C C . ALA A 1 120 ? 23.978 10.822 -3.904 1.00 77.38 120 ALA A C 1
ATOM 856 O O . ALA A 1 120 ? 24.774 11.620 -4.406 1.00 77.38 120 ALA A O 1
ATOM 857 N N . GLY A 1 121 ? 22.694 11.140 -3.707 1.00 82.62 121 GLY A N 1
ATOM 858 C CA . GLY A 1 121 ? 22.077 12.372 -4.202 1.00 82.62 121 GLY A CA 1
ATOM 859 C C . GLY A 1 121 ? 22.112 12.475 -5.732 1.00 82.62 121 GLY A C 1
ATOM 860 O O . GLY A 1 121 ? 22.251 13.574 -6.276 1.00 82.62 121 GLY A O 1
ATOM 861 N N . LEU A 1 122 ? 22.046 11.339 -6.437 1.00 84.12 122 LEU A N 1
ATOM 862 C CA . LEU A 1 122 ? 22.193 11.259 -7.892 1.00 84.12 122 LEU A CA 1
ATOM 863 C C . LEU A 1 122 ? 20.919 10.755 -8.572 1.00 84.12 122 LEU A C 1
ATOM 865 O O . LEU A 1 122 ? 20.196 9.904 -8.060 1.00 84.12 122 LEU A O 1
ATOM 869 N N . SER A 1 123 ? 20.693 11.251 -9.790 1.00 90.38 123 SER A N 1
ATOM 870 C CA . SER A 1 123 ? 19.684 10.728 -10.710 1.00 90.38 123 SER A CA 1
ATOM 871 C C . SER A 1 123 ? 20.334 10.370 -12.045 1.00 90.38 123 SER A C 1
ATOM 873 O O . SER A 1 123 ? 20.958 11.221 -12.691 1.00 90.38 123 SER A O 1
ATOM 875 N N . TYR A 1 124 ? 20.202 9.110 -12.457 1.00 90.62 124 TYR A N 1
ATOM 876 C CA . TYR A 1 124 ? 20.628 8.614 -13.764 1.00 90.62 124 TYR A CA 1
ATOM 877 C C . TYR A 1 124 ? 19.414 8.504 -14.669 1.00 90.62 124 TYR A C 1
ATOM 879 O O . TYR A 1 124 ? 18.386 7.991 -14.245 1.00 90.62 124 TYR A O 1
ATOM 887 N N . ASN A 1 125 ? 19.533 8.939 -15.922 1.00 93.50 125 ASN A N 1
ATOM 888 C CA . ASN A 1 125 ? 18.401 8.949 -16.845 1.00 93.50 125 ASN A CA 1
ATOM 889 C C . ASN A 1 125 ? 18.755 8.300 -18.186 1.00 93.50 125 ASN A C 1
ATOM 891 O O . ASN A 1 125 ? 19.907 8.345 -18.628 1.00 93.50 125 ASN A O 1
ATOM 895 N N . ALA A 1 126 ? 17.753 7.715 -18.835 1.00 92.44 126 ALA A N 1
ATOM 896 C CA . ALA A 1 126 ? 17.798 7.271 -20.221 1.00 92.44 126 ALA A CA 1
ATOM 897 C C . ALA A 1 126 ? 16.458 7.556 -20.905 1.00 92.44 126 ALA A C 1
ATOM 899 O O . ALA A 1 126 ? 15.403 7.331 -20.317 1.00 92.44 126 ALA A O 1
ATOM 900 N N . TYR A 1 127 ? 16.515 8.013 -22.155 1.00 92.38 127 TYR A N 1
ATOM 901 C CA . TYR A 1 127 ? 15.347 8.359 -22.965 1.00 92.38 127 TYR A CA 1
ATOM 902 C C . TYR A 1 127 ? 15.408 7.619 -24.301 1.00 92.38 127 TYR A C 1
ATOM 904 O O . TYR A 1 127 ? 16.475 7.521 -24.914 1.00 92.38 127 TYR A O 1
ATOM 912 N N . PHE A 1 128 ? 14.269 7.097 -24.750 1.00 89.69 128 PHE A N 1
ATOM 913 C CA . PHE A 1 128 ? 14.160 6.276 -25.952 1.00 89.69 128 PHE A CA 1
ATOM 914 C C . PHE A 1 128 ? 13.075 6.813 -26.885 1.00 89.69 128 PHE A C 1
ATOM 916 O O . PHE A 1 128 ? 11.885 6.775 -26.567 1.00 89.69 128 PHE A O 1
ATOM 923 N N . THR A 1 129 ? 13.506 7.249 -28.070 1.00 87.69 129 THR A N 1
ATOM 924 C CA . THR A 1 129 ? 12.639 7.649 -29.183 1.00 87.69 129 THR A CA 1
ATOM 925 C C . THR A 1 129 ? 13.169 7.004 -30.474 1.00 87.69 129 THR A C 1
ATOM 927 O O . THR A 1 129 ? 14.335 7.226 -30.811 1.00 87.69 129 THR A O 1
ATOM 930 N N . PRO A 1 130 ? 12.368 6.206 -31.212 1.00 85.06 130 PRO A N 1
ATOM 931 C CA . PRO A 1 130 ? 10.982 5.820 -30.914 1.00 85.06 130 PRO A CA 1
ATOM 932 C C . PRO A 1 130 ? 10.860 4.947 -29.650 1.00 85.06 130 PRO A C 1
ATOM 934 O O . PRO A 1 130 ? 11.853 4.365 -29.204 1.00 85.06 130 PRO A O 1
ATOM 937 N N . ARG A 1 131 ? 9.642 4.856 -29.086 1.00 84.38 131 ARG A N 1
ATOM 938 C CA . ARG A 1 131 ? 9.313 4.000 -27.929 1.00 84.38 131 ARG A CA 1
ATOM 939 C C . ARG A 1 131 ? 9.904 2.595 -28.090 1.00 84.38 131 ARG A C 1
ATOM 941 O O . ARG A 1 131 ? 9.775 1.971 -29.145 1.00 84.38 131 ARG A O 1
ATOM 948 N N . ARG A 1 132 ? 10.461 2.057 -27.003 1.00 85.94 132 ARG A N 1
ATOM 949 C CA . ARG A 1 132 ? 10.785 0.631 -26.861 1.00 85.94 132 ARG A CA 1
ATOM 950 C C . ARG A 1 132 ? 10.217 0.122 -25.542 1.00 85.94 132 ARG A C 1
ATOM 952 O O . ARG A 1 132 ? 10.262 0.842 -24.556 1.00 85.94 132 ARG A O 1
ATOM 959 N N . SER A 1 133 ? 9.729 -1.113 -25.506 1.00 82.69 133 SER A N 1
ATOM 960 C CA . SER A 1 133 ? 9.283 -1.700 -24.240 1.00 82.69 133 SER A CA 1
ATOM 961 C C . SER A 1 133 ? 10.489 -1.946 -23.324 1.00 82.69 133 SER A C 1
ATOM 963 O O . SER A 1 133 ? 11.442 -2.635 -23.693 1.00 82.69 133 SER A O 1
ATOM 965 N N . LEU A 1 134 ? 10.457 -1.319 -22.157 1.00 83.00 134 LEU A N 1
ATOM 966 C CA . LEU A 1 134 ? 11.381 -1.439 -21.036 1.00 83.00 134 LEU A CA 1
ATOM 967 C C . LEU A 1 134 ? 10.938 -2.550 -20.074 1.00 83.00 134 LEU A C 1
ATOM 969 O O . LEU A 1 134 ? 11.789 -3.161 -19.423 1.00 83.00 134 LEU A O 1
ATOM 973 N N . ILE A 1 135 ? 9.631 -2.829 -20.012 1.00 81.19 135 ILE A N 1
ATOM 974 C CA . ILE A 1 135 ? 9.026 -3.791 -19.085 1.00 81.19 135 ILE A CA 1
ATOM 975 C C . ILE A 1 135 ? 8.267 -4.874 -19.859 1.00 81.19 135 ILE A C 1
ATOM 977 O O . ILE A 1 135 ? 7.225 -4.621 -20.464 1.00 81.19 135 ILE A O 1
ATOM 981 N N . ALA A 1 136 ? 8.727 -6.119 -19.758 1.00 78.81 136 ALA A N 1
ATOM 982 C CA . ALA A 1 136 ? 7.948 -7.280 -20.178 1.00 78.81 136 ALA A CA 1
ATOM 983 C C . ALA A 1 136 ? 7.125 -7.827 -19.001 1.00 78.81 136 ALA A C 1
ATOM 985 O O . ALA A 1 136 ? 7.637 -7.968 -17.888 1.00 78.81 136 ALA A O 1
ATOM 986 N N . ARG A 1 137 ? 5.850 -8.147 -19.260 1.00 76.38 137 ARG A N 1
ATOM 987 C CA . ARG A 1 137 ? 4.876 -8.600 -18.254 1.00 76.38 137 ARG A CA 1
ATOM 988 C C . ARG A 1 137 ? 4.219 -9.907 -18.683 1.00 76.38 137 ARG A C 1
ATOM 990 O O . ARG A 1 137 ? 3.749 -10.009 -19.813 1.00 76.38 137 ARG A O 1
ATOM 997 N N . SER A 1 138 ? 4.177 -10.893 -17.789 1.00 74.00 138 SER A N 1
ATOM 998 C CA . SER A 1 138 ? 3.464 -12.158 -18.024 1.00 74.00 138 SER A CA 1
ATOM 999 C C . SER A 1 138 ? 3.195 -12.889 -16.708 1.00 74.00 138 SER A C 1
ATOM 1001 O O . SER A 1 138 ? 4.145 -13.360 -16.092 1.00 74.00 138 SER A O 1
ATOM 1003 N N . GLY A 1 139 ? 1.926 -13.032 -16.303 1.00 66.69 139 GLY A N 1
ATOM 1004 C CA . GLY A 1 139 ? 1.510 -13.857 -15.151 1.00 66.69 139 GLY A CA 1
ATOM 1005 C C . GLY A 1 139 ? 2.301 -13.579 -13.866 1.00 66.69 139 GLY A C 1
ATOM 1006 O O . GLY A 1 139 ? 3.106 -14.411 -13.452 1.00 66.69 139 GLY A O 1
ATOM 1007 N N . GLY A 1 140 ? 2.177 -12.367 -13.312 1.00 70.69 140 GLY A N 1
ATOM 1008 C CA . GLY A 1 140 ? 2.885 -11.966 -12.084 1.00 70.69 140 GLY A CA 1
ATOM 1009 C C . GLY A 1 140 ? 4.386 -11.700 -12.233 1.00 70.69 140 GLY A C 1
ATOM 1010 O O . GLY A 1 140 ? 5.036 -11.271 -11.278 1.00 70.69 140 GLY A O 1
ATOM 1011 N N . ARG A 1 141 ? 4.958 -11.930 -13.422 1.00 83.50 141 ARG A N 1
ATOM 1012 C CA . ARG A 1 141 ? 6.375 -11.697 -13.717 1.00 83.50 141 ARG A CA 1
ATOM 1013 C C . ARG A 1 141 ? 6.600 -10.348 -14.393 1.00 83.50 141 ARG A C 1
ATOM 1015 O O . ARG A 1 141 ? 6.018 -10.080 -15.446 1.00 83.50 141 ARG A O 1
ATOM 1022 N N . PHE A 1 142 ? 7.532 -9.582 -13.839 1.00 85.06 142 PHE A N 1
ATOM 1023 C CA . PHE A 1 142 ? 8.071 -8.337 -14.375 1.00 85.06 142 PHE A CA 1
ATOM 1024 C C . PHE A 1 142 ? 9.513 -8.568 -14.805 1.00 85.06 142 PHE A C 1
ATOM 1026 O O . PHE A 1 142 ? 10.342 -8.996 -14.004 1.00 85.06 142 PHE A O 1
ATOM 1033 N N . THR A 1 143 ? 9.835 -8.285 -16.061 1.00 89.12 143 THR A N 1
ATOM 1034 C CA . THR A 1 143 ? 11.198 -8.403 -16.581 1.00 89.12 143 THR A CA 1
ATOM 1035 C C . THR A 1 143 ? 11.647 -7.063 -17.137 1.00 89.12 143 THR A C 1
ATOM 1037 O O . THR A 1 143 ? 11.011 -6.513 -18.033 1.00 89.12 143 THR A O 1
ATOM 1040 N N . VAL A 1 144 ? 12.768 -6.570 -16.613 1.00 89.62 144 VAL A N 1
ATOM 1041 C CA . VAL A 1 144 ? 13.424 -5.345 -17.069 1.00 89.62 144 VAL A CA 1
ATOM 1042 C C . VAL A 1 144 ? 14.609 -5.749 -17.934 1.00 89.62 144 VAL A C 1
ATOM 1044 O O . VAL A 1 144 ? 15.559 -6.380 -17.455 1.00 89.62 144 VAL A O 1
ATOM 1047 N N . ALA A 1 145 ? 14.533 -5.424 -19.225 1.00 86.75 145 ALA A N 1
ATOM 1048 C CA . ALA A 1 145 ? 15.655 -5.611 -20.141 1.00 86.75 145 ALA A CA 1
ATOM 1049 C C . ALA A 1 145 ? 16.837 -4.714 -19.723 1.00 86.75 145 ALA A C 1
ATOM 1051 O O . ALA A 1 145 ? 16.616 -3.718 -19.040 1.00 86.75 145 ALA A O 1
ATOM 1052 N N . PRO A 1 146 ? 18.085 -5.012 -20.129 1.00 92.12 146 PRO A N 1
ATOM 1053 C CA . PRO A 1 146 ? 19.218 -4.143 -19.827 1.00 92.12 146 PRO A CA 1
ATOM 1054 C C . PRO A 1 146 ? 19.000 -2.699 -20.292 1.00 92.12 146 PRO A C 1
ATOM 1056 O O . PRO A 1 146 ? 18.867 -2.416 -21.488 1.00 92.12 146 PRO A O 1
ATOM 1059 N N . ILE A 1 147 ? 18.983 -1.779 -19.331 1.00 93.12 147 ILE A N 1
ATOM 1060 C CA . ILE A 1 147 ? 18.867 -0.341 -19.559 1.00 93.12 147 ILE A CA 1
ATOM 1061 C C . ILE A 1 147 ? 20.080 0.330 -18.936 1.00 93.12 147 ILE A C 1
ATOM 1063 O O . ILE A 1 147 ? 20.229 0.340 -17.718 1.00 93.12 147 ILE A O 1
ATOM 1067 N N . THR A 1 148 ? 20.931 0.912 -19.775 1.00 93.62 148 THR A N 1
ATOM 1068 C CA . THR A 1 148 ? 22.033 1.763 -19.326 1.00 93.62 148 THR A CA 1
ATOM 1069 C C . THR A 1 148 ? 21.550 3.205 -19.221 1.00 93.62 148 THR A C 1
ATOM 1071 O O . THR A 1 148 ? 20.986 3.746 -20.170 1.00 93.62 148 THR A O 1
ATOM 1074 N N . MET A 1 149 ? 21.783 3.812 -18.064 1.00 93.94 149 MET A N 1
ATOM 1075 C CA . MET A 1 149 ? 21.447 5.186 -17.704 1.00 93.94 149 MET A CA 1
ATOM 1076 C C . MET A 1 149 ? 22.720 5.923 -17.292 1.00 93.94 149 MET A C 1
ATOM 1078 O O . MET A 1 149 ? 23.690 5.307 -16.842 1.00 93.94 149 MET A O 1
ATOM 1082 N N . SER A 1 150 ? 22.724 7.247 -17.426 1.00 92.62 150 SER A N 1
ATOM 1083 C CA . SER A 1 150 ? 23.896 8.072 -17.111 1.00 92.62 150 SER A CA 1
ATOM 1084 C C . SER A 1 150 ? 23.555 9.299 -16.275 1.00 92.62 150 SER A C 1
ATOM 1086 O O . SER A 1 150 ? 22.470 9.866 -16.416 1.00 92.62 150 SER A O 1
ATOM 1088 N N . SER A 1 151 ? 24.517 9.724 -15.457 1.00 90.44 151 SER A N 1
ATOM 1089 C CA . SER A 1 151 ? 24.523 10.991 -14.724 1.00 90.44 151 SER A CA 1
ATOM 1090 C C . SER A 1 151 ? 25.931 11.587 -14.804 1.00 90.44 151 SER A C 1
ATOM 1092 O O . SER A 1 151 ? 26.877 11.069 -14.207 1.00 90.44 151 SER A O 1
ATOM 1094 N N . GLY A 1 152 ? 26.118 12.621 -15.630 1.00 88.31 152 GLY A N 1
ATOM 1095 C CA . GLY A 1 152 ? 27.455 13.132 -15.952 1.00 88.31 152 GLY A CA 1
ATOM 1096 C C . GLY A 1 152 ? 28.338 12.057 -16.603 1.00 88.31 152 GLY A C 1
ATOM 1097 O O . GLY A 1 152 ? 28.001 11.532 -17.660 1.00 88.31 152 GLY A O 1
ATOM 1098 N N . THR A 1 153 ? 29.473 11.731 -15.977 1.00 88.12 153 THR A N 1
ATOM 1099 C CA . THR A 1 153 ? 30.393 10.667 -16.428 1.00 88.12 153 THR A CA 1
ATOM 1100 C C . THR A 1 153 ? 30.088 9.295 -15.822 1.00 88.12 153 THR A C 1
ATOM 1102 O O . THR A 1 153 ? 30.670 8.295 -16.245 1.00 88.12 153 THR A O 1
ATOM 1105 N N . ALA A 1 154 ? 29.196 9.231 -14.834 1.00 88.38 154 ALA A N 1
ATOM 1106 C CA . ALA A 1 154 ? 28.809 7.999 -14.171 1.00 88.38 154 ALA A CA 1
ATOM 1107 C C . ALA A 1 154 ? 27.709 7.283 -14.968 1.00 88.38 154 ALA A C 1
ATOM 1109 O O . ALA A 1 154 ? 26.808 7.915 -15.522 1.00 88.38 154 ALA A O 1
ATOM 1110 N N . THR A 1 155 ? 27.765 5.952 -15.005 1.00 92.00 155 THR A N 1
ATOM 1111 C CA . THR A 1 155 ? 26.767 5.116 -15.687 1.00 92.00 155 THR A CA 1
ATOM 1112 C C . THR A 1 155 ? 26.287 4.002 -14.774 1.00 92.00 155 THR A C 1
ATOM 1114 O O . THR A 1 155 ? 27.069 3.445 -14.007 1.00 92.00 155 THR A O 1
ATOM 1117 N N . ALA A 1 156 ? 25.006 3.670 -14.867 1.00 91.81 156 ALA A N 1
ATOM 1118 C CA . ALA A 1 156 ? 24.389 2.552 -14.169 1.00 91.81 156 ALA A CA 1
ATOM 1119 C C . ALA A 1 156 ? 23.580 1.727 -15.171 1.00 91.81 156 ALA A C 1
ATOM 1121 O O . ALA A 1 156 ? 22.974 2.276 -16.087 1.00 91.81 156 ALA A O 1
ATOM 1122 N N . THR A 1 157 ? 23.571 0.409 -15.020 1.00 93.88 157 THR A N 1
ATOM 1123 C CA . THR A 1 157 ? 22.763 -0.499 -15.833 1.00 93.88 157 THR A CA 1
ATOM 1124 C C . THR A 1 157 ? 21.795 -1.256 -14.942 1.00 93.88 157 THR A C 1
ATOM 1126 O O . THR A 1 157 ? 22.224 -1.926 -14.003 1.00 93.88 157 THR A O 1
ATOM 1129 N N . ALA A 1 158 ? 20.505 -1.157 -15.260 1.00 92.69 158 ALA A N 1
ATOM 1130 C CA . ALA A 1 158 ? 19.427 -1.896 -14.618 1.00 92.69 158 ALA A CA 1
ATOM 1131 C C . ALA A 1 158 ? 19.023 -3.099 -15.472 1.00 92.69 158 ALA A C 1
ATOM 1133 O O . ALA A 1 158 ? 18.829 -2.958 -16.681 1.00 92.69 158 ALA A O 1
ATOM 1134 N N . SER A 1 159 ? 18.879 -4.273 -14.863 1.00 94.06 159 SER A N 1
ATOM 1135 C CA . SER A 1 159 ? 18.296 -5.445 -15.526 1.00 94.06 159 SER A CA 1
ATOM 1136 C C . SER A 1 159 ? 17.868 -6.499 -14.517 1.00 94.06 159 SER A C 1
ATOM 1138 O O . SER A 1 159 ? 18.476 -6.622 -13.455 1.00 94.06 159 SER A O 1
ATOM 1140 N N . GLY A 1 160 ? 16.865 -7.303 -14.853 1.00 93.31 160 GLY A N 1
ATOM 1141 C CA . GLY A 1 160 ? 16.514 -8.452 -14.026 1.00 93.31 160 GLY A CA 1
ATOM 1142 C C . GLY A 1 160 ? 15.063 -8.870 -14.148 1.00 93.31 160 GLY A C 1
ATOM 1143 O O . GLY A 1 160 ? 14.392 -8.625 -15.154 1.00 93.31 160 GLY A O 1
ATOM 1144 N N . THR A 1 161 ? 14.585 -9.586 -13.140 1.00 92.12 161 THR A N 1
ATOM 1145 C CA . THR A 1 161 ? 13.220 -10.104 -13.102 1.00 92.12 161 THR A CA 1
ATOM 1146 C C . THR A 1 161 ? 12.723 -10.172 -11.670 1.00 92.12 161 THR A C 1
ATOM 1148 O O . THR A 1 161 ? 13.410 -10.718 -10.814 1.00 92.12 161 THR A O 1
ATOM 1151 N N . LEU A 1 162 ? 11.490 -9.718 -11.465 1.00 89.81 162 LEU A N 1
ATOM 1152 C CA . LEU A 1 162 ? 10.705 -9.944 -10.257 1.00 89.81 162 LEU A CA 1
ATOM 1153 C C . LEU A 1 162 ? 9.503 -10.823 -10.592 1.00 89.81 162 LEU A C 1
ATOM 1155 O O . LEU A 1 162 ? 8.913 -10.698 -11.669 1.00 89.81 162 LEU A O 1
ATOM 1159 N N . ARG A 1 163 ? 9.135 -11.721 -9.683 1.00 88.94 163 ARG A N 1
ATOM 1160 C CA . ARG A 1 163 ? 7.935 -12.548 -9.807 1.00 88.94 163 ARG A CA 1
ATOM 1161 C C . ARG A 1 163 ? 7.176 -12.576 -8.494 1.00 88.94 163 ARG A C 1
ATOM 1163 O O . ARG A 1 163 ? 7.661 -13.152 -7.522 1.00 88.94 163 ARG A O 1
ATOM 1170 N N . TYR A 1 164 ? 5.971 -12.030 -8.523 1.00 86.94 164 TYR A N 1
ATOM 1171 C CA . TYR A 1 164 ? 5.010 -12.190 -7.445 1.00 86.94 164 TYR A CA 1
ATOM 1172 C C . TYR A 1 164 ? 4.314 -13.553 -7.545 1.00 86.94 164 TYR A C 1
ATOM 1174 O O . TYR A 1 164 ? 4.191 -14.098 -8.652 1.00 86.94 164 TYR A O 1
ATOM 1182 N N . PRO A 1 165 ? 3.881 -14.128 -6.412 1.00 89.38 165 PRO A N 1
ATOM 1183 C CA . PRO A 1 165 ? 2.928 -15.229 -6.409 1.00 89.38 165 PRO A CA 1
ATOM 1184 C C . PRO A 1 165 ? 1.622 -14.847 -7.117 1.00 89.38 165 PRO A C 1
ATOM 1186 O O . PRO A 1 165 ? 1.338 -13.675 -7.350 1.00 89.38 165 PRO A O 1
ATOM 1189 N N . ASP A 1 166 ? 0.828 -15.855 -7.457 1.00 90.88 166 ASP A N 1
ATOM 1190 C CA . ASP A 1 166 ? -0.482 -15.669 -8.071 1.00 90.88 166 ASP A CA 1
ATOM 1191 C C . ASP A 1 166 ? -1.561 -15.568 -6.981 1.00 90.88 166 ASP A C 1
ATOM 1193 O O . ASP A 1 166 ? -1.668 -16.455 -6.132 1.00 90.88 166 ASP A O 1
ATOM 1197 N N . LEU A 1 167 ? -2.398 -14.532 -7.044 1.00 92.31 167 LEU A N 1
ATOM 1198 C CA . LEU A 1 167 ? -3.604 -14.368 -6.234 1.00 92.31 167 LEU A CA 1
ATOM 1199 C C . LEU A 1 167 ? -4.839 -14.596 -7.110 1.00 92.31 167 LEU A C 1
ATOM 1201 O O . LEU A 1 167 ? -5.061 -13.903 -8.103 1.00 92.31 167 LEU A O 1
ATOM 1205 N N . ALA A 1 168 ? -5.664 -15.574 -6.741 1.00 94.50 168 ALA A N 1
ATOM 1206 C CA . ALA A 1 168 ? -6.924 -15.838 -7.423 1.00 94.50 168 ALA A CA 1
ATOM 1207 C C . ALA A 1 168 ? -8.038 -14.939 -6.871 1.00 94.50 168 ALA A C 1
ATOM 1209 O O . ALA A 1 168 ? -8.383 -15.018 -5.691 1.00 94.50 168 ALA A O 1
ATOM 1210 N N . LEU A 1 169 ? -8.646 -14.134 -7.740 1.00 94.88 169 LEU A N 1
ATOM 1211 C CA . LEU A 1 169 ? -9.852 -13.378 -7.428 1.00 94.88 169 LEU A CA 1
ATOM 1212 C C . LEU A 1 169 ? -11.079 -14.238 -7.726 1.00 94.88 169 LEU A C 1
ATOM 1214 O O . LEU A 1 169 ? -11.273 -14.714 -8.849 1.00 94.88 169 LEU A O 1
ATOM 1218 N N . THR A 1 170 ? -11.910 -14.429 -6.704 1.00 96.75 170 THR A N 1
ATOM 1219 C CA . THR A 1 170 ? -13.197 -15.121 -6.827 1.00 96.75 170 THR A CA 1
ATOM 1220 C C . THR A 1 170 ? -14.312 -14.082 -6.959 1.00 96.75 170 THR A C 1
ATOM 1222 O O . THR A 1 170 ? -14.354 -13.159 -6.143 1.00 96.75 170 THR A O 1
ATOM 1225 N N . PRO A 1 171 ? -15.233 -14.215 -7.934 1.00 97.00 171 PRO A N 1
ATOM 1226 C CA . PRO A 1 171 ? -16.317 -13.259 -8.122 1.00 97.00 171 PRO A CA 1
ATOM 1227 C C . PRO A 1 171 ? -17.107 -12.981 -6.839 1.00 97.00 171 PRO A C 1
ATOM 1229 O O . PRO A 1 171 ? -17.498 -13.912 -6.132 1.00 97.00 171 PRO A O 1
ATOM 1232 N N . GLY A 1 172 ? -17.353 -11.703 -6.549 1.00 94.44 172 GLY A N 1
ATOM 1233 C CA . GLY A 1 172 ? -18.148 -11.253 -5.402 1.00 94.44 172 GLY A CA 1
ATOM 1234 C C . GLY A 1 172 ? -17.503 -11.477 -4.031 1.00 94.44 172 GLY A C 1
ATOM 1235 O O . GLY A 1 172 ? -18.143 -11.206 -3.019 1.00 94.44 172 GLY A O 1
ATOM 1236 N N . THR A 1 173 ? -16.263 -11.971 -3.976 1.00 95.12 173 THR A N 1
ATOM 1237 C CA . THR A 1 173 ? -15.525 -12.174 -2.723 1.00 95.12 173 THR A CA 1
ATOM 1238 C C . THR A 1 173 ? -14.398 -11.146 -2.623 1.00 95.12 173 THR A C 1
ATOM 1240 O O . THR A 1 173 ? -13.522 -11.152 -3.492 1.00 95.12 173 THR A O 1
ATOM 1243 N N . PRO A 1 174 ? -14.381 -10.286 -1.588 1.00 92.50 174 PRO A N 1
ATOM 1244 C CA . PRO A 1 174 ? -13.273 -9.365 -1.364 1.00 92.50 174 PRO A CA 1
ATOM 1245 C C . PRO A 1 174 ? -11.955 -10.115 -1.140 1.00 92.50 174 PRO A C 1
ATOM 1247 O O . PRO A 1 174 ? -11.901 -11.071 -0.362 1.00 92.50 174 PRO A O 1
ATOM 1250 N N . ALA A 1 175 ? -10.884 -9.652 -1.778 1.00 93.00 175 ALA A N 1
ATOM 1251 C CA . ALA A 1 175 ? -9.524 -10.148 -1.582 1.00 93.00 175 ALA A CA 1
ATOM 1252 C C . ALA A 1 175 ? -8.578 -8.981 -1.286 1.00 93.00 175 ALA A C 1
ATOM 1254 O O . ALA A 1 175 ? -8.697 -7.924 -1.900 1.00 93.00 175 ALA A O 1
ATOM 1255 N N . VAL A 1 176 ? -7.637 -9.171 -0.357 1.00 90.94 176 VAL A N 1
ATOM 1256 C CA . VAL A 1 176 ? -6.579 -8.184 -0.088 1.00 90.94 176 VAL A CA 1
ATOM 1257 C C . VAL A 1 176 ? -5.575 -8.236 -1.235 1.00 90.94 176 VAL A C 1
ATOM 1259 O O . VAL A 1 176 ? -5.044 -9.306 -1.523 1.00 90.94 176 VAL A O 1
ATOM 1262 N N . VAL A 1 177 ? -5.330 -7.101 -1.885 1.00 87.19 177 VAL A N 1
ATOM 1263 C CA . VAL A 1 177 ? -4.401 -7.002 -3.029 1.00 87.19 177 VAL A CA 1
ATOM 1264 C C . VAL A 1 177 ? -3.179 -6.156 -2.728 1.00 87.19 177 VAL A C 1
ATOM 1266 O O . VAL A 1 177 ? -2.172 -6.261 -3.422 1.00 87.19 177 VAL A O 1
ATOM 1269 N N . GLU A 1 178 ? -3.256 -5.330 -1.692 1.00 82.31 178 GLU A N 1
ATOM 1270 C CA . GLU A 1 178 ? -2.161 -4.500 -1.226 1.00 82.31 178 GLU A CA 1
ATOM 1271 C C . GLU A 1 178 ? -2.246 -4.384 0.290 1.00 82.31 178 GLU A C 1
ATOM 1273 O O . GLU A 1 178 ? -3.336 -4.341 0.868 1.00 82.31 178 GLU A O 1
ATOM 1278 N N . ARG A 1 179 ? -1.076 -4.378 0.922 1.00 82.81 179 ARG A N 1
ATOM 1279 C CA . ARG A 1 179 ? -0.921 -4.231 2.360 1.00 82.81 179 ARG A CA 1
ATOM 1280 C C . ARG A 1 179 ? 0.160 -3.203 2.617 1.00 82.81 179 ARG A C 1
ATOM 1282 O O . ARG A 1 179 ? 1.295 -3.378 2.180 1.00 82.81 179 ARG A O 1
ATOM 1289 N N . PHE A 1 180 ? -0.209 -2.167 3.345 1.00 75.88 180 PHE A N 1
ATOM 1290 C CA . PHE A 1 180 ? 0.687 -1.115 3.777 1.00 75.88 180 PHE A CA 1
ATOM 1291 C C . PHE A 1 180 ? 0.751 -1.138 5.299 1.00 75.88 180 PHE A C 1
ATOM 1293 O O . PHE A 1 180 ? -0.272 -1.007 5.965 1.00 75.88 180 PHE A O 1
ATOM 1300 N N . GLU A 1 181 ? 1.935 -1.345 5.862 1.00 76.69 181 GLU A N 1
ATOM 1301 C CA . GLU A 1 181 ? 2.150 -1.117 7.290 1.00 76.69 181 GLU A CA 1
ATOM 1302 C C . GLU A 1 181 ? 2.576 0.337 7.454 1.00 76.69 181 GLU A C 1
ATOM 1304 O O . GLU A 1 181 ? 3.554 0.748 6.843 1.00 76.69 181 GLU A O 1
ATOM 1309 N N . GLU A 1 182 ? 1.849 1.133 8.234 1.00 66.75 182 GLU A N 1
ATOM 1310 C CA . GLU A 1 182 ? 2.236 2.528 8.451 1.00 66.75 182 GLU A CA 1
ATOM 1311 C C . GLU A 1 182 ? 3.495 2.577 9.332 1.00 66.75 182 GLU A C 1
ATOM 1313 O O . GLU A 1 182 ? 3.452 2.133 10.488 1.00 66.75 182 GLU A O 1
ATOM 1318 N N . PRO A 1 183 ? 4.631 3.098 8.826 1.00 62.19 183 PRO A N 1
ATOM 1319 C CA . PRO A 1 183 ? 5.779 3.360 9.670 1.00 62.19 183 PRO A CA 1
ATOM 1320 C C . PRO A 1 183 ? 5.476 4.598 10.515 1.00 62.19 183 PRO A C 1
ATOM 1322 O O . PRO A 1 183 ? 5.180 5.670 9.990 1.00 62.19 183 PRO A O 1
ATOM 1325 N N . PHE A 1 184 ? 5.570 4.468 11.836 1.00 64.56 184 PHE A N 1
ATOM 1326 C CA . PHE A 1 184 ? 5.427 5.602 12.745 1.00 64.56 184 PHE A CA 1
ATOM 1327 C C . PHE A 1 184 ? 6.778 5.951 13.354 1.00 64.56 184 PHE A C 1
ATOM 1329 O O . PHE A 1 184 ? 7.341 5.166 14.119 1.00 64.56 184 PHE A O 1
ATOM 1336 N N . ASP A 1 185 ? 7.267 7.155 13.061 1.00 61.94 185 ASP A N 1
ATOM 1337 C CA . ASP A 1 185 ? 8.397 7.756 13.771 1.00 61.94 185 ASP A CA 1
ATOM 1338 C C . ASP A 1 185 ? 7.885 8.364 15.085 1.00 61.94 185 ASP A C 1
ATOM 1340 O O . ASP A 1 185 ? 7.626 9.562 15.207 1.00 61.94 185 ASP A O 1
ATOM 1344 N N . GLY A 1 186 ? 7.633 7.504 16.075 1.00 70.19 186 GLY A N 1
ATOM 1345 C CA . GLY A 1 186 ? 7.116 7.948 17.361 1.00 70.19 186 GLY A CA 1
ATOM 1346 C C . GLY A 1 186 ? 6.439 6.870 18.194 1.00 70.19 186 GLY A C 1
ATOM 1347 O O . GLY A 1 186 ? 6.432 5.686 17.871 1.00 70.19 186 GLY A O 1
ATOM 1348 N N . THR A 1 187 ? 5.857 7.297 19.311 1.00 81.25 187 THR A N 1
ATOM 1349 C CA . THR A 1 187 ? 4.987 6.460 20.145 1.00 81.25 187 THR A CA 1
ATOM 1350 C C . THR A 1 187 ? 3.574 7.017 20.096 1.00 81.25 187 THR A C 1
ATOM 1352 O O . THR A 1 187 ? 3.352 8.146 20.516 1.00 81.25 187 THR A O 1
ATOM 1355 N N . VAL A 1 188 ? 2.603 6.224 19.650 1.00 86.12 188 VAL A N 1
ATOM 1356 C CA . VAL A 1 188 ? 1.181 6.591 19.728 1.00 86.12 188 VAL A CA 1
ATOM 1357 C C . VAL A 1 188 ? 0.538 5.864 20.906 1.00 86.12 188 VAL A C 1
ATOM 1359 O O . VAL A 1 188 ? 0.796 4.680 21.129 1.00 86.12 188 VAL A O 1
ATOM 1362 N N . ARG A 1 189 ? -0.286 6.561 21.688 1.00 90.00 189 ARG A N 1
ATOM 1363 C CA . ARG A 1 189 ? -1.030 6.002 22.822 1.00 90.00 189 ARG A CA 1
ATOM 1364 C C . ARG A 1 189 ? -2.492 6.382 22.763 1.00 90.00 189 ARG A C 1
ATOM 1366 O O . ARG A 1 189 ? -2.800 7.562 22.652 1.00 90.00 189 ARG A O 1
ATOM 1373 N N . PHE A 1 190 ? -3.370 5.401 22.916 1.00 92.31 190 PHE A N 1
ATOM 1374 C CA . PHE A 1 190 ? -4.802 5.606 23.103 1.00 92.31 190 PHE A CA 1
ATOM 1375 C C . PHE A 1 190 ? -5.165 5.321 24.557 1.00 92.31 190 PHE A C 1
ATOM 1377 O O . PHE A 1 190 ? -4.750 4.305 25.108 1.00 92.31 190 PHE A O 1
ATOM 1384 N N . THR A 1 191 ? -5.937 6.206 25.177 1.00 93.00 191 THR A N 1
ATOM 1385 C CA . THR A 1 191 ? -6.460 6.030 26.531 1.00 93.00 191 THR A CA 1
ATOM 1386 C C . THR A 1 191 ? -7.978 6.102 26.501 1.00 93.00 191 THR A C 1
ATOM 1388 O O . THR A 1 191 ? -8.545 7.115 26.083 1.00 93.00 191 THR A O 1
ATOM 1391 N N . PHE A 1 192 ? -8.615 5.031 26.965 1.00 92.69 192 PHE A N 1
ATOM 1392 C CA . PHE A 1 192 ? -10.060 4.933 27.155 1.00 92.69 192 PHE A CA 1
ATOM 1393 C C . PHE A 1 192 ? -10.352 5.047 28.653 1.00 92.69 192 PHE A C 1
ATOM 1395 O O . PHE A 1 192 ? -9.952 4.182 29.429 1.00 92.69 192 PHE A O 1
ATOM 1402 N N . GLU A 1 193 ? -10.988 6.135 29.081 1.00 93.44 193 GLU A N 1
ATOM 1403 C CA . GLU A 1 193 ? -11.310 6.384 30.492 1.00 93.44 193 GLU A CA 1
ATOM 1404 C C . GLU A 1 193 ? -12.705 5.846 30.845 1.00 93.44 193 GLU A C 1
ATOM 1406 O O . GLU A 1 193 ? -13.607 5.864 30.007 1.00 93.44 193 GLU A O 1
ATOM 1411 N N . GLU A 1 194 ? -12.913 5.432 32.100 1.00 90.88 194 GLU A N 1
ATOM 1412 C CA . GLU A 1 194 ? -14.206 4.905 32.593 1.00 90.88 194 GLU A CA 1
ATOM 1413 C C . GLU A 1 194 ? -15.364 5.907 32.470 1.00 90.88 194 GLU A C 1
ATOM 1415 O O . GLU A 1 194 ? -16.527 5.515 32.426 1.00 90.88 194 GLU A O 1
ATOM 1420 N N . ASP A 1 195 ? -15.066 7.207 32.431 1.00 91.44 195 ASP A N 1
ATOM 1421 C CA . ASP A 1 195 ? -16.072 8.264 32.289 1.00 91.44 195 ASP A CA 1
ATOM 1422 C C . ASP A 1 195 ? -16.497 8.516 30.830 1.00 91.44 195 ASP A C 1
ATOM 1424 O O . ASP A 1 195 ? -17.265 9.443 30.562 1.00 91.44 195 ASP A O 1
ATOM 1428 N N . GLY A 1 196 ? -16.008 7.698 29.892 1.00 91.88 196 GLY A N 1
ATOM 1429 C CA . GLY A 1 196 ? -16.256 7.838 28.459 1.00 91.88 196 GLY A CA 1
ATOM 1430 C C . GLY A 1 196 ? -15.330 8.842 27.771 1.00 91.88 196 GLY A C 1
ATOM 1431 O O . GLY A 1 196 ? -15.508 9.115 26.584 1.00 91.88 196 GLY A O 1
ATOM 1432 N N . THR A 1 197 ? -14.333 9.403 28.461 1.00 94.69 197 THR A N 1
ATOM 1433 C CA . THR A 1 197 ? -13.321 10.264 27.833 1.00 94.69 197 THR A CA 1
ATOM 1434 C C . THR A 1 197 ? -12.325 9.429 27.035 1.00 94.69 197 THR A C 1
ATOM 1436 O O . THR A 1 197 ? -11.792 8.430 27.514 1.00 94.69 197 THR A O 1
ATOM 1439 N N . PHE A 1 198 ? -12.036 9.861 25.811 1.00 93.62 198 PHE A N 1
ATOM 1440 C CA . PHE A 1 198 ? -10.980 9.306 24.971 1.00 93.62 198 PHE A CA 1
ATOM 1441 C C . PHE A 1 198 ? -9.816 10.288 24.870 1.00 93.62 198 PHE A C 1
ATOM 1443 O O . PHE A 1 198 ? -10.024 11.501 24.746 1.00 93.62 198 PHE A O 1
ATOM 1450 N N . ARG A 1 199 ? -8.587 9.771 24.884 1.00 91.38 199 ARG A N 1
ATOM 1451 C CA . ARG A 1 199 ? -7.381 10.544 24.574 1.00 91.38 199 ARG A CA 1
ATOM 1452 C C . ARG A 1 199 ? -6.492 9.781 23.608 1.00 91.38 199 ARG A C 1
ATOM 1454 O O . ARG A 1 199 ? -6.218 8.609 23.845 1.00 91.38 199 ARG A O 1
ATOM 1461 N N . ALA A 1 200 ? -5.986 10.455 22.586 1.00 87.75 200 ALA A N 1
ATOM 1462 C CA . ALA A 1 200 ? -4.900 9.952 21.758 1.00 87.75 200 ALA A CA 1
ATOM 1463 C C . ALA A 1 200 ? -3.706 10.898 21.863 1.00 87.75 200 ALA A C 1
ATOM 1465 O O . ALA A 1 200 ? -3.857 12.098 21.655 1.00 87.75 200 ALA A O 1
ATOM 1466 N N . THR A 1 201 ? -2.535 10.349 22.164 1.00 84.25 201 THR A N 1
ATOM 1467 C CA . THR A 1 201 ? -1.277 11.094 22.222 1.00 84.25 201 THR A CA 1
ATOM 1468 C C . THR A 1 201 ? -0.293 10.494 21.235 1.00 84.25 201 THR A C 1
ATOM 1470 O O . THR A 1 201 ? -0.050 9.287 21.280 1.00 84.25 201 THR A O 1
ATOM 1473 N N . ALA A 1 202 ? 0.296 11.310 20.371 1.00 81.38 202 ALA A N 1
ATOM 1474 C CA . ALA A 1 202 ? 1.409 10.925 19.515 1.00 81.38 202 ALA A CA 1
ATOM 1475 C C . ALA A 1 202 ? 2.664 11.684 19.954 1.00 81.38 202 ALA A C 1
ATOM 1477 O O . ALA A 1 202 ? 2.694 12.908 19.910 1.00 81.38 202 ALA A O 1
ATOM 1478 N N . PHE A 1 203 ? 3.683 10.945 20.382 1.00 77.12 203 PHE A N 1
ATOM 1479 C CA . PHE A 1 203 ? 5.001 11.471 20.724 1.00 77.12 203 PHE A CA 1
ATOM 1480 C C . PHE A 1 203 ? 5.907 11.304 19.509 1.00 77.12 203 PHE A C 1
ATOM 1482 O O . PHE A 1 203 ? 6.275 10.168 19.193 1.00 77.12 203 PHE A O 1
ATOM 1489 N N . THR A 1 204 ? 6.247 12.394 18.828 1.00 73.12 204 THR A N 1
ATOM 1490 C CA . THR A 1 204 ? 7.184 12.378 17.692 1.00 73.12 204 THR A CA 1
ATOM 1491 C C . THR A 1 204 ? 8.485 13.097 18.070 1.00 73.12 204 THR A C 1
ATOM 1493 O O . THR A 1 204 ? 8.502 13.835 19.056 1.00 73.12 204 THR A O 1
ATOM 1496 N N . PRO A 1 205 ? 9.601 12.899 17.342 1.00 70.25 205 PRO A N 1
ATOM 1497 C CA . PRO A 1 205 ? 10.857 13.596 17.636 1.00 70.25 205 PRO A CA 1
ATOM 1498 C C . PRO A 1 205 ? 10.745 15.128 17.628 1.00 70.25 205 PRO A C 1
ATOM 1500 O O . PRO A 1 205 ? 11.500 15.793 18.338 1.00 70.25 205 PRO A O 1
ATOM 1503 N N . ASP A 1 206 ? 9.814 15.665 16.836 1.00 71.50 206 ASP A N 1
ATOM 1504 C CA . ASP A 1 206 ? 9.687 17.099 16.585 1.00 71.50 206 ASP A CA 1
ATOM 1505 C C . ASP A 1 206 ? 8.558 17.760 17.391 1.00 71.50 206 ASP A C 1
ATOM 1507 O O . ASP A 1 206 ? 8.665 18.944 17.719 1.00 71.50 206 ASP A O 1
ATOM 1511 N N . ASP A 1 207 ? 7.488 17.023 17.719 1.00 73.81 207 ASP A N 1
ATOM 1512 C CA . ASP A 1 207 ? 6.343 17.552 18.469 1.00 73.81 207 ASP A CA 1
ATOM 1513 C C . ASP A 1 207 ? 5.495 16.456 19.144 1.00 73.81 207 ASP A C 1
ATOM 1515 O O . ASP A 1 207 ? 5.341 15.344 18.625 1.00 73.81 207 ASP A O 1
ATOM 1519 N N . ASP A 1 208 ? 4.880 16.808 20.272 1.00 77.25 208 ASP A N 1
ATOM 1520 C CA . ASP A 1 208 ? 3.897 15.971 20.959 1.00 77.25 208 ASP A CA 1
ATOM 1521 C C . ASP A 1 208 ? 2.490 16.459 20.607 1.00 77.25 208 ASP A C 1
ATOM 1523 O O . ASP A 1 208 ? 2.147 17.631 20.773 1.00 77.25 208 ASP A O 1
ATOM 1527 N N . GLN A 1 209 ? 1.647 15.546 20.137 1.00 77.50 209 GLN A N 1
ATOM 1528 C CA . GLN A 1 209 ? 0.297 15.849 19.679 1.00 77.50 209 GLN A CA 1
ATOM 1529 C C . GLN A 1 209 ? -0.731 15.156 20.566 1.00 77.50 209 GLN A C 1
ATOM 1531 O O . GLN A 1 209 ? -0.698 13.937 20.713 1.00 77.50 209 GLN A O 1
ATOM 1536 N N . ASP A 1 210 ? -1.672 15.928 21.110 1.00 83.38 210 ASP A N 1
ATOM 1537 C CA . ASP A 1 210 ? -2.743 15.432 21.973 1.00 83.38 210 ASP A CA 1
ATOM 1538 C C . ASP A 1 210 ? -4.123 15.705 21.368 1.00 83.38 210 ASP A C 1
ATOM 1540 O O . ASP A 1 210 ? -4.476 16.833 21.010 1.00 83.38 210 ASP A O 1
ATOM 1544 N N . VAL A 1 211 ? -4.938 14.658 21.339 1.00 85.38 211 VAL A N 1
ATOM 1545 C CA . VAL A 1 211 ? -6.343 14.679 20.945 1.00 85.38 211 VAL A CA 1
ATOM 1546 C C . VAL A 1 211 ? -7.189 14.215 22.109 1.00 85.38 211 VAL A C 1
ATOM 1548 O O . VAL A 1 211 ? -6.903 13.193 22.730 1.00 85.38 211 VAL A O 1
ATOM 1551 N N . THR A 1 212 ? -8.280 14.928 22.367 1.00 90.81 212 THR A N 1
ATOM 1552 C CA . THR A 1 212 ? -9.305 14.494 23.312 1.00 90.81 212 THR A CA 1
ATOM 1553 C C . THR A 1 212 ? -10.652 14.353 22.620 1.00 90.81 212 THR A C 1
ATOM 1555 O O . THR A 1 212 ? -11.000 15.097 21.701 1.00 90.81 212 THR A O 1
ATOM 1558 N N . GLY A 1 213 ? -11.418 13.372 23.070 1.00 93.62 213 GLY A N 1
ATOM 1559 C CA . GLY A 1 213 ? -12.725 13.048 22.533 1.00 93.62 213 GLY A CA 1
ATOM 1560 C C . GLY A 1 213 ? -13.553 12.263 23.535 1.00 93.62 213 GLY A C 1
ATOM 1561 O O . GLY A 1 213 ? -13.234 12.209 24.725 1.00 93.62 213 GLY A O 1
ATOM 1562 N N . THR A 1 214 ? -14.604 11.631 23.042 1.00 95.38 214 THR A N 1
ATOM 1563 C CA . THR A 1 214 ? -15.408 10.676 23.801 1.00 95.38 214 THR A CA 1
ATOM 1564 C C . THR A 1 214 ? -15.374 9.315 23.130 1.00 95.38 214 THR A C 1
ATOM 1566 O O . THR A 1 214 ? -15.191 9.221 21.916 1.00 95.38 214 THR A O 1
ATOM 1569 N N . TRP A 1 215 ? -15.588 8.261 23.904 1.00 94.88 215 TRP A N 1
ATOM 1570 C CA . TRP A 1 215 ? -15.806 6.919 23.389 1.00 94.88 215 TRP A CA 1
ATOM 1571 C C . TRP A 1 215 ? -17.029 6.279 24.041 1.00 94.88 215 TRP A C 1
ATOM 1573 O O . TRP A 1 215 ? -17.433 6.653 25.142 1.00 94.88 215 TRP A O 1
ATOM 1583 N N . ALA A 1 216 ? -17.628 5.323 23.341 1.00 93.06 216 ALA A N 1
ATOM 1584 C CA . ALA A 1 216 ? -18.694 4.480 23.862 1.00 93.06 216 ALA A CA 1
ATOM 1585 C C . ALA A 1 216 ? -18.679 3.120 23.159 1.00 93.06 216 ALA A C 1
ATOM 1587 O O . ALA A 1 216 ? -18.248 3.026 22.007 1.00 93.06 216 ALA A O 1
ATOM 1588 N N . LEU A 1 217 ? -19.203 2.087 23.820 1.00 89.25 217 LEU A N 1
ATOM 1589 C CA . LEU A 1 217 ? -19.582 0.852 23.141 1.00 89.25 217 LEU A CA 1
ATOM 1590 C C . LEU A 1 217 ? -20.987 0.990 22.559 1.00 89.25 217 LEU A C 1
ATOM 1592 O O . LEU A 1 217 ? -21.942 1.301 23.270 1.00 89.25 217 LEU A O 1
ATOM 1596 N N . VAL A 1 218 ? -21.115 0.740 21.261 1.00 87.44 218 VAL A N 1
ATOM 1597 C CA . VAL A 1 218 ? -22.389 0.747 20.538 1.00 87.44 218 VAL A CA 1
ATOM 1598 C C . VAL A 1 218 ? -22.483 -0.563 19.774 1.00 87.44 218 VAL A C 1
ATOM 1600 O O . VAL A 1 218 ? -21.659 -0.833 18.910 1.00 87.44 218 VAL A O 1
ATOM 1603 N N . ASP A 1 219 ? -23.453 -1.403 20.134 1.00 83.50 219 ASP A N 1
ATOM 1604 C CA . ASP A 1 219 ? -23.691 -2.709 19.499 1.00 83.50 219 ASP A CA 1
ATOM 1605 C C . ASP A 1 219 ? -22.457 -3.639 19.446 1.00 83.50 219 ASP A C 1
ATOM 1607 O O . ASP A 1 219 ? -22.343 -4.503 18.581 1.00 83.50 219 ASP A O 1
ATOM 1611 N N . GLY A 1 220 ? -21.546 -3.494 20.416 1.00 81.12 220 GLY A N 1
ATOM 1612 C CA . GLY A 1 220 ? -20.311 -4.280 20.523 1.00 81.12 220 GLY A CA 1
ATOM 1613 C C . GLY A 1 220 ? -19.089 -3.660 19.837 1.00 81.12 220 GLY A C 1
ATOM 1614 O O . GLY A 1 220 ? -17.980 -4.139 20.063 1.00 81.12 220 GLY A O 1
ATOM 1615 N N . ASP A 1 221 ? -19.268 -2.576 19.083 1.00 89.12 221 ASP A N 1
ATOM 1616 C CA . ASP A 1 221 ? -18.184 -1.816 18.464 1.00 89.12 221 ASP A CA 1
ATOM 1617 C C . ASP A 1 221 ? -17.810 -0.592 19.321 1.00 89.12 221 ASP A C 1
ATOM 1619 O O . ASP A 1 221 ? -18.641 -0.006 20.022 1.00 89.12 221 ASP A O 1
ATOM 1623 N N . VAL A 1 222 ? -16.543 -0.184 19.264 1.00 91.12 222 VAL A N 1
ATOM 1624 C CA . VAL A 1 222 ? -16.040 1.025 19.927 1.00 91.12 222 VAL A CA 1
ATOM 1625 C C . VAL A 1 222 ? -16.251 2.214 19.005 1.00 91.12 222 VAL A C 1
ATOM 1627 O O . VAL A 1 222 ? -15.632 2.313 17.949 1.00 91.12 222 VAL A O 1
ATOM 1630 N N . ARG A 1 223 ? -17.088 3.159 19.419 1.00 92.44 223 ARG A N 1
ATOM 1631 C CA . ARG A 1 223 ? -17.299 4.420 18.710 1.00 92.44 223 ARG A CA 1
ATOM 1632 C C . ARG A 1 223 ? -16.493 5.520 19.380 1.00 92.44 223 ARG A C 1
ATOM 1634 O O . ARG A 1 223 ? -16.796 5.890 20.510 1.00 92.44 223 ARG A O 1
ATOM 1641 N N . VAL A 1 224 ? -15.510 6.069 18.676 1.00 92.12 224 VAL A N 1
ATOM 1642 C CA . VAL A 1 224 ? -14.720 7.229 19.109 1.00 92.12 224 VAL A CA 1
ATOM 1643 C C . VAL A 1 224 ? -15.238 8.474 18.402 1.00 92.12 224 VAL A C 1
ATOM 1645 O O . VAL A 1 224 ? -15.529 8.451 17.211 1.00 92.12 224 VAL A O 1
ATOM 1648 N N . THR A 1 225 ? -15.392 9.569 19.140 1.00 91.75 225 THR A N 1
ATOM 1649 C CA . THR A 1 225 ? -15.785 10.878 18.609 1.00 91.75 225 THR A CA 1
ATOM 1650 C C . THR A 1 225 ? -14.776 11.921 19.049 1.00 91.75 225 THR A C 1
ATOM 1652 O O . THR A 1 225 ? -14.582 12.134 20.244 1.00 91.75 225 THR A O 1
ATOM 1655 N N . VAL A 1 226 ? -14.157 12.600 18.093 1.00 88.69 226 VAL A N 1
ATOM 1656 C CA . VAL A 1 226 ? -13.173 13.654 18.343 1.00 88.69 226 VAL A CA 1
ATOM 1657 C C . VAL A 1 226 ? -13.639 14.936 17.675 1.00 88.69 226 VAL A C 1
ATOM 1659 O O . VAL A 1 226 ? -14.193 14.914 16.584 1.00 88.69 226 VAL A O 1
ATOM 1662 N N . THR A 1 227 ? -13.419 16.079 18.328 1.00 81.50 227 THR A N 1
ATOM 1663 C CA . THR A 1 227 ? -13.609 17.388 17.692 1.00 81.50 227 THR A CA 1
ATOM 1664 C C . THR A 1 227 ? -12.280 18.116 17.592 1.00 81.50 227 THR A C 1
ATOM 1666 O O . THR A 1 227 ? -11.722 18.524 18.610 1.00 81.50 227 THR A O 1
ATOM 1669 N N . GLN A 1 228 ? -11.794 18.330 16.371 1.00 74.00 228 GLN A N 1
ATOM 1670 C CA . GLN A 1 228 ? -10.573 19.084 16.112 1.00 74.00 228 GLN A CA 1
ATOM 1671 C C . GLN A 1 228 ? -10.849 20.213 15.119 1.00 74.00 228 GLN A C 1
ATOM 1673 O O . GLN A 1 228 ? -11.546 20.053 14.125 1.00 74.00 228 GLN A O 1
ATOM 1678 N N . GLY A 1 229 ? -10.350 21.418 15.410 1.00 73.75 229 GLY A N 1
ATOM 1679 C CA . GLY A 1 229 ? -10.451 22.545 14.475 1.00 73.75 229 GLY A CA 1
ATOM 1680 C C . GLY A 1 229 ? -11.877 23.025 14.152 1.00 73.75 229 GLY A C 1
ATOM 1681 O O . GLY A 1 229 ? -12.030 23.829 13.237 1.00 73.75 229 GLY A O 1
ATOM 1682 N N . GLY A 1 230 ? -12.891 22.587 14.908 1.00 78.56 230 GLY A N 1
ATOM 1683 C CA . GLY A 1 230 ? -14.308 22.860 14.641 1.00 78.56 230 GLY A CA 1
ATOM 1684 C C . GLY A 1 230 ? -15.001 21.808 13.768 1.00 78.56 230 GLY A C 1
ATOM 1685 O O . GLY A 1 230 ? -16.190 21.955 13.499 1.00 78.56 230 GLY A O 1
ATOM 1686 N N . GLN A 1 231 ? -14.288 20.759 13.355 1.00 79.00 231 GLN A N 1
ATOM 1687 C CA . GLN A 1 231 ? -14.848 19.579 12.705 1.00 79.00 231 GLN A CA 1
ATOM 1688 C C . GLN A 1 231 ? -14.957 18.443 13.719 1.00 79.00 231 GLN A C 1
ATOM 1690 O O . GLN A 1 231 ? -14.093 18.285 14.583 1.00 79.00 231 GLN A O 1
ATOM 1695 N N . THR A 1 232 ? -16.054 17.694 13.641 1.00 83.81 232 THR A N 1
ATOM 1696 C CA . THR A 1 232 ? -16.279 16.504 14.459 1.00 83.81 232 THR A CA 1
ATOM 1697 C C . THR A 1 232 ? -16.130 15.289 13.574 1.00 83.81 232 THR A C 1
ATOM 1699 O O . THR A 1 232 ? -16.829 15.164 12.571 1.00 83.81 232 THR A O 1
ATOM 1702 N N . GLU A 1 233 ? -15.262 14.390 13.995 1.00 84.19 233 GLU A N 1
ATOM 1703 C CA . GLU A 1 233 ? -15.034 13.113 13.353 1.00 84.19 233 GLU A CA 1
ATOM 1704 C C . GLU A 1 233 ? -15.499 11.994 14.265 1.00 84.19 233 GLU A C 1
ATOM 1706 O O . GLU A 1 233 ? -15.381 12.057 15.495 1.00 84.19 233 GLU A O 1
ATOM 1711 N N . VAL A 1 234 ? -16.059 10.969 13.641 1.00 87.75 234 VAL A N 1
ATOM 1712 C CA . VAL A 1 234 ? -16.556 9.788 14.322 1.00 87.75 234 VAL A CA 1
ATOM 1713 C C . VAL A 1 234 ? -15.984 8.585 13.606 1.00 87.75 234 VAL A C 1
ATOM 1715 O O . VAL A 1 234 ? -16.239 8.409 12.421 1.00 87.75 234 VAL A O 1
ATOM 1718 N N . VAL A 1 235 ? -15.277 7.739 14.347 1.00 86.69 235 VAL A N 1
ATOM 1719 C CA . VAL A 1 235 ? -14.764 6.471 13.832 1.00 86.69 235 VAL A CA 1
ATOM 1720 C C . VAL A 1 235 ? -15.337 5.348 14.675 1.00 86.69 235 VAL A C 1
ATOM 1722 O O . VAL A 1 235 ? -15.356 5.419 15.908 1.00 86.69 235 VAL A O 1
ATOM 1725 N N . THR A 1 236 ? -15.835 4.320 14.002 1.00 90.19 236 THR A N 1
ATOM 1726 C CA . THR A 1 236 ? -16.311 3.100 14.653 1.00 90.19 236 THR A CA 1
ATOM 1727 C C . THR A 1 236 ? -15.289 1.999 14.419 1.00 90.19 236 THR A C 1
ATOM 1729 O O . THR A 1 236 ? -14.782 1.840 13.309 1.00 90.19 236 THR A O 1
ATOM 1732 N N . PHE A 1 237 ? -14.966 1.259 15.473 1.00 90.44 237 PHE A N 1
ATOM 1733 C CA . PHE A 1 237 ? -14.003 0.174 15.452 1.00 90.44 237 PHE A CA 1
ATOM 1734 C C . PHE A 1 237 ? -14.659 -1.115 15.909 1.00 90.44 237 PHE A C 1
ATOM 1736 O O . PHE A 1 237 ? -15.257 -1.173 16.984 1.00 90.44 237 PHE A O 1
ATOM 1743 N N . ARG A 1 238 ? -14.449 -2.179 15.142 1.00 91.88 238 ARG A N 1
ATOM 1744 C CA . ARG A 1 238 ? -14.566 -3.524 15.683 1.00 91.88 238 ARG A CA 1
ATOM 1745 C C . ARG A 1 238 ? -13.359 -3.782 16.569 1.00 91.88 238 ARG A C 1
ATOM 1747 O O . ARG A 1 238 ? -12.224 -3.529 16.163 1.00 91.88 238 ARG A O 1
ATOM 1754 N N . THR A 1 239 ? -13.617 -4.318 17.750 1.00 90.06 239 THR A N 1
ATOM 1755 C CA . THR A 1 239 ? -12.610 -4.424 18.802 1.00 90.06 239 THR A CA 1
ATOM 1756 C C . THR A 1 239 ? -12.384 -5.868 19.210 1.00 90.06 239 THR A C 1
ATOM 1758 O O . THR A 1 239 ? -13.334 -6.602 19.478 1.00 90.06 239 THR A O 1
ATOM 1761 N N . THR A 1 240 ? -11.114 -6.246 19.331 1.00 90.06 240 THR A N 1
ATOM 1762 C CA . THR A 1 240 ? -10.686 -7.520 19.914 1.00 90.06 240 THR A CA 1
ATOM 1763 C C . THR A 1 240 ? -9.698 -7.232 21.040 1.00 90.06 240 THR A C 1
ATOM 1765 O O . THR A 1 240 ? -8.666 -6.605 20.808 1.00 90.06 240 THR A O 1
ATOM 1768 N N . 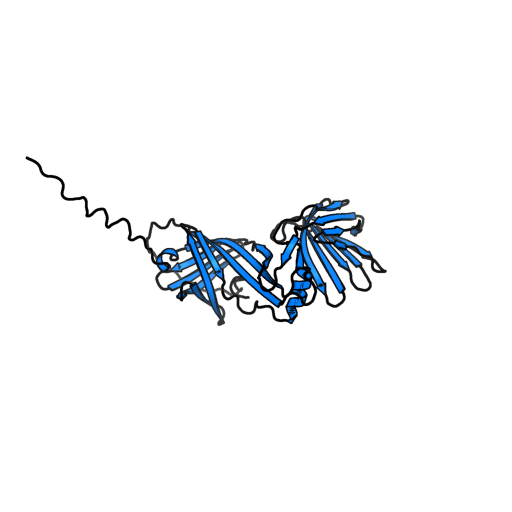VAL A 1 241 ? -9.999 -7.687 22.259 1.00 88.06 241 VAL A N 1
ATOM 1769 C CA . VAL A 1 241 ? -9.095 -7.581 23.417 1.00 88.06 241 VAL A CA 1
ATOM 1770 C C . VAL A 1 241 ? -8.705 -8.977 23.877 1.00 88.06 241 VAL A C 1
ATOM 1772 O O . VAL A 1 241 ? -9.562 -9.768 24.270 1.00 88.06 241 VAL A O 1
ATOM 1775 N N . GLU A 1 242 ? -7.406 -9.269 23.871 1.00 86.25 242 GLU A N 1
ATOM 1776 C CA . GLU A 1 242 ? -6.853 -10.539 24.344 1.00 86.25 242 GLU A CA 1
ATOM 1777 C C . GLU A 1 242 ? -5.659 -10.280 25.270 1.00 86.25 242 GLU A C 1
ATOM 1779 O O . GLU A 1 242 ? -4.564 -9.900 24.842 1.00 86.25 242 GLU A O 1
ATOM 1784 N N . GLY A 1 243 ? -5.860 -10.476 26.576 1.00 84.69 243 GLY A N 1
ATOM 1785 C CA . GLY A 1 243 ? -4.822 -10.257 27.584 1.00 84.69 243 GLY A CA 1
ATOM 1786 C C . GLY A 1 243 ? -4.340 -8.804 27.612 1.00 84.69 243 GLY A C 1
ATOM 1787 O O . GLY A 1 243 ? -5.072 -7.913 28.021 1.00 84.69 243 GLY A O 1
ATOM 1788 N N . ASN A 1 244 ? -3.088 -8.567 27.211 1.00 88.19 244 ASN A N 1
ATOM 1789 C CA . ASN A 1 244 ? -2.495 -7.228 27.122 1.00 88.19 244 ASN A CA 1
ATOM 1790 C C . ASN A 1 244 ? -2.435 -6.687 25.686 1.00 88.19 244 ASN A C 1
ATOM 1792 O O . ASN A 1 244 ? -1.688 -5.738 25.435 1.00 88.19 244 ASN A O 1
ATOM 1796 N N . THR A 1 245 ? -3.177 -7.291 24.757 1.00 90.69 245 THR A N 1
ATOM 1797 C CA . THR A 1 245 ? -3.253 -6.876 23.354 1.00 90.69 245 THR A CA 1
ATOM 1798 C C . THR A 1 245 ? -4.645 -6.358 23.019 1.00 90.69 245 THR A C 1
ATOM 1800 O O . THR A 1 245 ? -5.647 -6.901 23.484 1.00 90.69 245 THR A O 1
ATOM 1803 N N . LEU A 1 246 ? -4.680 -5.291 22.228 1.00 91.50 246 LEU A N 1
ATOM 1804 C CA . LEU A 1 246 ? -5.894 -4.678 21.702 1.00 91.50 246 LEU A CA 1
ATOM 1805 C C . LEU A 1 246 ? -5.734 -4.546 20.191 1.00 91.50 246 LEU A C 1
ATOM 1807 O O . LEU A 1 246 ? -4.741 -3.987 19.726 1.00 91.50 246 LEU A O 1
ATOM 1811 N N . GLU A 1 247 ? -6.713 -5.029 19.439 1.00 93.19 247 GLU A N 1
ATOM 1812 C CA . GLU A 1 247 ? -6.849 -4.771 18.010 1.00 93.19 247 GLU A CA 1
ATOM 1813 C C . GLU A 1 247 ? -8.116 -3.945 17.769 1.00 93.19 247 GLU A C 1
ATOM 1815 O O . GLU A 1 247 ? -9.203 -4.317 18.215 1.00 93.19 247 GLU A O 1
ATOM 1820 N N . LEU A 1 248 ? -7.959 -2.815 17.079 1.00 92.25 248 LEU A N 1
ATOM 1821 C CA . LEU A 1 248 ? -9.048 -1.962 16.612 1.00 92.25 248 LEU A CA 1
ATOM 1822 C C . LEU A 1 248 ? -9.064 -1.992 15.088 1.00 92.25 248 LEU A C 1
ATOM 1824 O O . LEU A 1 248 ? -8.089 -1.603 14.448 1.00 92.25 248 LEU A O 1
ATOM 1828 N N . VAL A 1 249 ? -10.172 -2.431 14.509 1.00 91.38 249 VAL A N 1
ATOM 1829 C CA . VAL A 1 249 ? -10.377 -2.476 13.062 1.00 91.38 249 VAL A CA 1
ATOM 1830 C C . VAL A 1 249 ? -11.447 -1.460 12.705 1.00 91.38 249 VAL A C 1
ATOM 1832 O O . VAL A 1 249 ? -12.599 -1.629 13.101 1.00 91.38 249 VAL A O 1
ATOM 1835 N N . ALA A 1 250 ? -11.084 -0.404 11.983 1.00 88.44 250 ALA A N 1
ATOM 1836 C CA . ALA A 1 250 ? -12.038 0.625 11.588 1.00 88.44 250 ALA A CA 1
ATOM 1837 C C . ALA A 1 250 ? -13.107 0.017 10.665 1.00 88.44 250 ALA A C 1
ATOM 1839 O O . ALA A 1 250 ? -12.785 -0.667 9.691 1.00 88.44 250 ALA A O 1
ATOM 1840 N N . THR A 1 251 ? -14.379 0.222 11.002 1.00 78.12 251 THR A N 1
ATOM 1841 C CA . THR A 1 251 ? -15.532 -0.317 10.260 1.00 78.12 251 THR A CA 1
ATOM 1842 C C . THR A 1 251 ? -16.173 0.706 9.335 1.00 78.12 251 THR A C 1
ATOM 1844 O O . THR A 1 251 ? -16.905 0.321 8.427 1.00 78.12 251 THR A O 1
ATOM 1847 N N . ASP A 1 252 ? -15.878 1.985 9.548 1.00 68.25 252 ASP A N 1
ATOM 1848 C CA . ASP A 1 252 ? -16.343 3.103 8.737 1.00 68.25 252 ASP A CA 1
ATOM 1849 C C . ASP A 1 252 ? -15.185 4.093 8.605 1.00 68.25 252 ASP A C 1
ATOM 1851 O O . ASP A 1 252 ? -14.855 4.810 9.552 1.00 68.25 252 ASP A O 1
ATOM 1855 N N . ILE A 1 253 ? -14.506 4.045 7.461 1.00 63.97 253 ILE A N 1
ATOM 1856 C CA . ILE A 1 253 ? -13.367 4.912 7.145 1.00 63.97 253 ILE A CA 1
ATOM 1857 C C . ILE A 1 253 ? -13.806 5.976 6.131 1.00 63.97 253 ILE A C 1
ATOM 1859 O O . ILE A 1 253 ? -13.128 6.199 5.137 1.00 63.97 253 ILE A O 1
ATOM 1863 N N . GLY A 1 254 ? -14.973 6.596 6.343 1.00 56.88 254 GLY A N 1
ATOM 1864 C CA . GLY A 1 254 ? -15.421 7.772 5.590 1.00 56.88 254 GLY A CA 1
ATOM 1865 C C . GLY A 1 254 ? -15.314 7.669 4.057 1.00 56.88 254 GLY A C 1
ATOM 1866 O O . GLY A 1 254 ? -15.436 6.594 3.471 1.00 56.88 254 GLY A O 1
ATOM 1867 N N . ASP A 1 255 ? -15.082 8.819 3.412 1.00 50.44 255 ASP A N 1
ATOM 1868 C CA . ASP A 1 255 ? -15.059 9.061 1.952 1.00 50.44 255 ASP A CA 1
ATOM 1869 C C . ASP A 1 255 ? -13.894 8.365 1.204 1.00 50.44 255 ASP A C 1
ATOM 1871 O O . ASP A 1 255 ? -13.611 8.670 0.046 1.00 50.44 255 ASP A O 1
ATOM 1875 N N . LEU A 1 256 ? -13.212 7.400 1.836 1.00 52.19 256 LEU A N 1
ATOM 1876 C CA . LEU A 1 256 ? -12.247 6.519 1.171 1.00 52.19 256 LEU A CA 1
ATOM 1877 C C . LEU A 1 256 ? -12.937 5.438 0.324 1.00 52.19 256 LEU A C 1
ATOM 1879 O O . L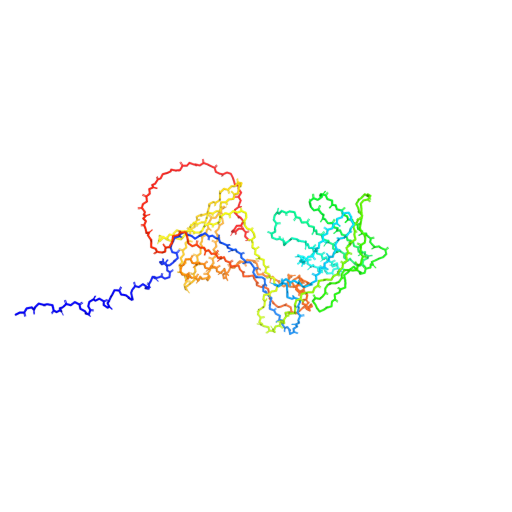EU A 1 256 ? -12.259 4.654 -0.338 1.00 52.19 256 LEU A O 1
ATOM 1883 N N . SER A 1 257 ? -14.274 5.376 0.310 1.00 50.41 257 SER A N 1
ATOM 1884 C CA . SER A 1 257 ? -14.998 4.528 -0.634 1.00 50.41 257 SER A CA 1
ATOM 1885 C C . SER A 1 257 ? -14.724 4.997 -2.061 1.00 50.41 257 SER A C 1
ATOM 1887 O O . SER A 1 257 ? -15.093 6.100 -2.463 1.00 50.41 257 SER A O 1
ATOM 1889 N N . CYS A 1 258 ? -14.068 4.139 -2.829 1.00 56.44 258 CYS A N 1
ATOM 1890 C CA . CYS A 1 258 ? -13.730 4.421 -4.207 1.00 56.44 258 CYS A CA 1
ATOM 1891 C C . CYS A 1 258 ? -15.017 4.524 -5.052 1.00 56.44 258 CYS A C 1
ATOM 1893 O O . CYS A 1 258 ? -15.786 3.567 -5.133 1.00 56.44 258 CYS A O 1
ATOM 1895 N N . THR A 1 259 ? -15.272 5.684 -5.665 1.00 60.31 259 THR A N 1
ATOM 1896 C CA . THR A 1 259 ? -16.313 5.829 -6.697 1.00 60.31 259 THR A CA 1
ATOM 1897 C C . THR A 1 259 ? -15.908 5.072 -7.972 1.00 60.31 259 THR A C 1
ATOM 1899 O O . THR A 1 259 ? -14.760 4.650 -8.118 1.00 60.31 259 THR A O 1
ATOM 1902 N N . ASP A 1 260 ? -16.826 4.925 -8.937 1.00 62.75 260 ASP A N 1
ATOM 1903 C CA . ASP A 1 260 ? -16.548 4.248 -10.220 1.00 62.75 260 ASP A CA 1
ATOM 1904 C C . ASP A 1 260 ? -15.275 4.771 -10.924 1.00 62.75 260 ASP A C 1
ATOM 1906 O O . ASP A 1 260 ? -14.590 4.023 -11.625 1.00 62.75 260 ASP A O 1
ATOM 1910 N N . GLU A 1 261 ? -14.920 6.045 -10.717 1.00 63.19 261 GLU A N 1
ATOM 1911 C CA . GLU A 1 261 ? -13.783 6.698 -11.373 1.00 63.19 261 GLU A CA 1
ATOM 1912 C C . GLU A 1 261 ? -12.421 6.124 -10.946 1.00 63.19 261 GLU A C 1
ATOM 1914 O O . GLU A 1 261 ? -11.512 6.035 -11.775 1.00 63.19 261 GLU A O 1
ATOM 1919 N N . CYS A 1 262 ? -12.268 5.655 -9.703 1.00 74.69 262 CYS A N 1
ATOM 1920 C CA . CYS A 1 262 ? -11.002 5.087 -9.227 1.00 74.69 262 CYS A CA 1
ATOM 1921 C C . CYS A 1 262 ? -10.904 3.561 -9.385 1.00 74.69 262 CYS A C 1
ATOM 1923 O O . CYS A 1 262 ? -9.814 3.011 -9.221 1.00 74.69 262 CYS A O 1
ATOM 1925 N N . LEU A 1 263 ? -11.975 2.863 -9.791 1.00 83.75 263 LEU A N 1
ATOM 1926 C CA . LEU A 1 263 ? -11.910 1.419 -10.074 1.00 83.75 263 LEU A CA 1
ATOM 1927 C C . LEU A 1 263 ? -10.874 1.114 -11.162 1.00 83.75 263 LEU A C 1
ATOM 1929 O O . LEU A 1 263 ? -10.061 0.209 -11.005 1.00 83.75 263 LEU A O 1
ATOM 1933 N N . SER A 1 264 ? -10.840 1.929 -12.220 1.00 78.75 264 SER A N 1
ATOM 1934 C CA . SER A 1 264 ? -9.866 1.798 -13.312 1.00 78.75 264 SER A CA 1
ATOM 1935 C C . SER A 1 264 ? -8.412 1.948 -12.842 1.00 78.75 264 SER A C 1
ATOM 1937 O O . SER A 1 264 ? -7.521 1.237 -13.314 1.00 78.75 264 SER A O 1
ATOM 1939 N N . PHE A 1 265 ? -8.174 2.821 -11.859 1.00 77.94 265 PHE A N 1
ATOM 1940 C CA . PHE A 1 265 ? -6.872 2.964 -11.221 1.00 77.94 265 PHE A CA 1
ATOM 1941 C C . PHE A 1 265 ? -6.491 1.672 -10.491 1.00 77.94 265 PHE A C 1
ATOM 1943 O O . PHE A 1 265 ? -5.412 1.137 -10.752 1.00 77.94 265 PHE A O 1
ATOM 1950 N N . TYR A 1 266 ? -7.390 1.114 -9.671 1.00 80.81 266 TYR A N 1
ATOM 1951 C CA . TYR A 1 266 ? -7.134 -0.136 -8.945 1.00 80.81 266 TYR A CA 1
ATOM 1952 C C . TYR A 1 266 ? -7.022 -1.361 -9.852 1.00 80.81 266 TYR A C 1
ATOM 1954 O O . TYR A 1 266 ? -6.257 -2.275 -9.561 1.00 80.81 266 TYR A O 1
ATOM 1962 N N . GLU A 1 267 ? -7.714 -1.382 -10.987 1.00 83.50 267 GLU A N 1
ATOM 1963 C CA . GLU A 1 267 ? -7.515 -2.416 -12.004 1.00 83.50 267 GLU A CA 1
ATOM 1964 C C . GLU A 1 267 ? -6.105 -2.355 -12.580 1.00 83.50 267 GLU A C 1
ATOM 1966 O O . GLU A 1 267 ? -5.460 -3.392 -12.748 1.00 83.50 267 GLU A O 1
ATOM 1971 N N . SER A 1 268 ? -5.599 -1.144 -12.826 1.00 76.75 268 SER A N 1
ATOM 1972 C CA . SER A 1 268 ? -4.241 -0.947 -13.324 1.00 76.75 268 SER A CA 1
ATOM 1973 C C . SER A 1 268 ? -3.176 -1.353 -12.297 1.00 76.75 268 SER A C 1
ATOM 1975 O O . SER A 1 268 ? -2.211 -2.025 -12.668 1.00 76.75 268 SER A O 1
ATOM 1977 N N . THR A 1 269 ? -3.371 -1.014 -11.016 1.00 75.75 269 THR A N 1
ATOM 1978 C CA . THR A 1 269 ? -2.402 -1.286 -9.940 1.00 75.75 269 THR A CA 1
ATOM 1979 C C . THR A 1 269 ? -2.435 -2.743 -9.484 1.00 75.75 269 THR A C 1
ATOM 1981 O O . THR A 1 269 ? -1.387 -3.326 -9.197 1.00 75.75 269 THR A O 1
ATOM 1984 N N . ALA A 1 270 ? -3.621 -3.358 -9.451 1.00 79.31 270 ALA A N 1
ATOM 1985 C CA . ALA A 1 270 ? -3.808 -4.770 -9.133 1.00 79.31 270 ALA A CA 1
ATOM 1986 C C . ALA A 1 270 ? -3.605 -5.682 -10.349 1.00 79.31 270 ALA A C 1
ATOM 1988 O O . ALA A 1 270 ? -3.599 -6.895 -10.187 1.00 79.31 270 ALA A O 1
ATOM 1989 N N . PHE A 1 271 ? -3.413 -5.142 -11.558 1.00 79.75 271 PHE A N 1
ATOM 1990 C CA . PHE A 1 271 ? -3.311 -5.910 -12.809 1.00 79.75 271 PHE A CA 1
ATOM 1991 C C . PHE A 1 271 ? -4.539 -6.772 -13.102 1.00 79.75 271 PHE A C 1
ATOM 1993 O O . PHE A 1 271 ? -4.438 -7.847 -13.703 1.00 79.75 271 PHE A O 1
ATOM 2000 N N . ALA A 1 272 ? -5.698 -6.300 -12.665 1.00 85.75 272 ALA A N 1
ATOM 2001 C CA . ALA A 1 272 ? -6.954 -6.930 -12.993 1.00 85.75 272 ALA A CA 1
ATOM 2002 C C . ALA A 1 272 ? -7.336 -6.615 -14.446 1.00 85.75 272 ALA A C 1
ATOM 2004 O O . ALA A 1 272 ? -6.873 -5.657 -15.069 1.00 85.75 272 ALA A O 1
ATOM 2005 N N . THR A 1 273 ? -8.206 -7.446 -15.002 1.00 88.38 273 THR A N 1
ATOM 2006 C CA . THR A 1 273 ? -8.812 -7.199 -16.310 1.00 88.38 273 THR A CA 1
ATOM 2007 C C . THR A 1 273 ? -9.591 -5.875 -16.256 1.00 88.38 273 THR A C 1
ATOM 2009 O O . THR A 1 273 ? -10.345 -5.677 -15.308 1.00 88.38 273 THR A O 1
ATOM 2012 N N . PRO A 1 274 ? -9.471 -4.967 -17.237 1.00 87.44 274 PRO A N 1
ATOM 2013 C CA . PRO A 1 274 ? -10.260 -3.736 -17.226 1.00 87.44 274 PRO A CA 1
ATOM 2014 C C . PRO A 1 274 ? -11.773 -4.008 -17.150 1.00 87.44 274 PRO A C 1
ATOM 2016 O O . PRO A 1 274 ? -12.281 -4.881 -17.861 1.00 87.44 274 PRO A O 1
ATOM 2019 N N . GLY A 1 275 ? -12.488 -3.268 -16.304 1.00 88.81 275 GLY A N 1
ATOM 2020 C CA . GLY A 1 275 ? -13.918 -3.431 -16.010 1.00 88.81 275 GLY A CA 1
ATOM 2021 C C . GLY A 1 275 ? -14.286 -4.654 -15.155 1.00 88.81 275 GLY A C 1
ATOM 2022 O O . GLY A 1 275 ? -15.457 -5.038 -15.109 1.00 88.81 275 GLY A O 1
ATOM 2023 N N . SER A 1 276 ? -13.314 -5.312 -14.523 1.00 92.31 276 SER A N 1
ATOM 2024 C CA . SER A 1 276 ? -13.533 -6.500 -13.694 1.00 92.31 276 SER A CA 1
ATOM 2025 C C . SER A 1 276 ? -13.575 -6.232 -12.195 1.00 92.31 276 SER A C 1
ATOM 2027 O O . SER A 1 276 ? -14.051 -7.106 -11.469 1.00 92.31 276 SER A O 1
ATOM 2029 N N . ILE A 1 277 ? -13.080 -5.100 -11.695 1.00 91.38 277 ILE A N 1
ATOM 2030 C CA . ILE A 1 277 ? -13.199 -4.745 -10.276 1.00 91.38 277 ILE A CA 1
ATOM 2031 C C . ILE A 1 277 ? -14.516 -3.993 -10.089 1.00 91.38 277 ILE A C 1
ATOM 2033 O O . ILE A 1 277 ? -14.798 -3.030 -10.790 1.00 91.38 277 ILE A O 1
ATOM 2037 N N . SER A 1 278 ? -15.343 -4.459 -9.154 1.00 91.12 278 SER A N 1
ATOM 2038 C CA . SER A 1 278 ? -16.668 -3.899 -8.865 1.00 91.12 278 SER A CA 1
ATOM 2039 C C . SER A 1 278 ? -16.736 -3.117 -7.555 1.00 91.12 278 SER A C 1
ATOM 2041 O O . SER A 1 278 ? -17.719 -2.426 -7.326 1.00 91.12 278 SER A O 1
ATOM 2043 N N . ALA A 1 279 ? -15.750 -3.278 -6.671 1.00 89.44 279 ALA A N 1
ATOM 2044 C CA . ALA A 1 279 ? -15.640 -2.515 -5.431 1.00 89.44 279 ALA A CA 1
ATOM 2045 C C . ALA A 1 279 ? -14.194 -2.516 -4.933 1.00 89.44 279 ALA A C 1
ATOM 2047 O O . ALA A 1 279 ? -13.462 -3.489 -5.156 1.00 89.44 279 ALA A O 1
ATOM 2048 N N . VAL A 1 280 ? -13.820 -1.449 -4.231 1.00 86.88 280 VAL A N 1
ATOM 2049 C CA . VAL A 1 280 ? -12.557 -1.332 -3.501 1.00 86.88 280 VAL A CA 1
ATOM 2050 C C . VAL A 1 280 ? -12.866 -0.830 -2.099 1.00 86.88 280 VAL A C 1
ATOM 2052 O O . VAL A 1 280 ? -13.516 0.202 -1.948 1.00 86.88 280 VAL A O 1
ATOM 2055 N N . ASP A 1 281 ? -12.383 -1.561 -1.100 1.00 85.00 281 ASP A N 1
ATOM 2056 C CA . ASP A 1 281 ? -12.567 -1.262 0.316 1.00 85.00 281 ASP A CA 1
ATOM 2057 C C . ASP A 1 281 ? -11.201 -1.126 0.992 1.00 85.00 281 ASP A C 1
ATOM 2059 O O . ASP A 1 281 ? -10.274 -1.887 0.702 1.00 85.00 281 ASP A O 1
ATOM 2063 N N . PHE A 1 282 ? -11.092 -0.213 1.950 1.00 82.69 282 PHE A N 1
ATOM 2064 C CA . PHE A 1 282 ? -9.908 -0.084 2.796 1.00 82.69 282 PHE A CA 1
ATOM 2065 C C . PHE A 1 282 ? -10.221 -0.639 4.174 1.00 82.69 282 PHE A C 1
ATOM 2067 O O . PHE A 1 282 ? -11.276 -0.359 4.742 1.00 82.69 282 PHE A O 1
ATOM 2074 N N . LEU A 1 283 ? -9.306 -1.435 4.718 1.00 85.88 283 LEU A N 1
ATOM 2075 C CA . LEU A 1 283 ? -9.389 -1.891 6.097 1.00 85.88 283 LEU A CA 1
ATOM 2076 C C . LEU A 1 283 ? -8.190 -1.380 6.884 1.00 85.88 283 LEU A C 1
ATOM 2078 O O . LEU A 1 283 ? -7.070 -1.845 6.684 1.00 85.88 283 LEU A O 1
ATOM 2082 N N . LEU A 1 284 ? -8.455 -0.476 7.819 1.00 87.00 284 LEU A N 1
ATOM 2083 C CA . LEU A 1 284 ? -7.457 0.071 8.724 1.00 87.00 284 LEU A CA 1
ATOM 2084 C C . LEU A 1 284 ? -7.488 -0.691 10.047 1.00 87.00 284 LEU A C 1
ATOM 2086 O O . LEU A 1 284 ? -8.514 -0.755 10.725 1.00 87.00 284 LEU A O 1
ATOM 2090 N N . THR A 1 285 ? -6.361 -1.304 10.388 1.00 90.06 285 THR A N 1
ATOM 2091 C CA . THR A 1 285 ? -6.185 -2.125 11.586 1.00 90.06 285 THR A CA 1
ATOM 2092 C C . THR A 1 285 ? -5.085 -1.543 12.453 1.00 90.06 285 THR A C 1
ATOM 2094 O O . THR A 1 285 ? -3.940 -1.433 12.022 1.00 90.06 285 THR A O 1
ATOM 2097 N N . TYR A 1 286 ? -5.412 -1.243 13.703 1.00 90.06 286 TYR A N 1
ATOM 2098 C CA . TYR A 1 286 ? -4.477 -0.778 14.714 1.00 90.06 286 TYR A CA 1
ATOM 2099 C C . TYR A 1 286 ? -4.269 -1.853 15.771 1.00 90.06 286 TYR A C 1
ATOM 2101 O O . TYR A 1 286 ? -5.229 -2.399 16.315 1.00 90.06 286 TYR A O 1
ATOM 2109 N N . ARG A 1 287 ? -3.010 -2.132 16.102 1.00 92.56 287 ARG A N 1
ATOM 2110 C CA . ARG A 1 287 ? -2.631 -3.105 17.128 1.00 92.56 287 ARG A CA 1
ATOM 2111 C C . ARG A 1 287 ? -1.876 -2.420 18.238 1.00 92.56 287 ARG A C 1
ATOM 2113 O O . ARG A 1 287 ? -0.842 -1.792 18.003 1.00 92.56 287 ARG A O 1
ATOM 2120 N N . PHE A 1 288 ? -2.339 -2.615 19.458 1.00 92.69 288 PHE A N 1
ATOM 2121 C CA . PHE A 1 288 ? -1.781 -2.000 20.644 1.00 92.69 288 PHE A CA 1
ATOM 2122 C C . PHE A 1 288 ? -1.365 -3.031 21.684 1.00 92.69 288 PHE A C 1
ATOM 2124 O O . PHE A 1 288 ? -1.841 -4.170 21.718 1.00 92.69 288 PHE A O 1
ATOM 2131 N N . ARG A 1 289 ? -0.509 -2.579 22.598 1.00 91.31 289 ARG A N 1
ATOM 2132 C CA . ARG A 1 289 ? -0.186 -3.272 23.840 1.00 91.31 289 ARG A CA 1
ATOM 2133 C C . ARG A 1 289 ? -0.448 -2.390 25.045 1.00 91.31 289 ARG A C 1
ATOM 2135 O O . ARG A 1 289 ? -0.095 -1.211 25.055 1.00 91.31 289 ARG A O 1
ATOM 2142 N N . SER A 1 290 ? -1.014 -2.983 26.084 1.00 86.94 290 SER A N 1
ATOM 2143 C CA . SER A 1 290 ? -1.147 -2.324 27.378 1.00 86.94 290 SER A CA 1
ATOM 2144 C C . SER A 1 290 ? 0.210 -2.253 28.094 1.00 86.94 290 SER A C 1
ATOM 2146 O O . SER A 1 290 ? 0.944 -3.245 28.164 1.00 86.94 290 SER A O 1
ATOM 2148 N N . GLY A 1 291 ? 0.535 -1.080 28.652 1.00 64.38 291 GLY A N 1
ATOM 2149 C CA . GLY A 1 291 ? 1.696 -0.879 29.533 1.00 64.38 291 GLY A CA 1
ATOM 2150 C C . GLY A 1 291 ? 1.473 -1.380 30.966 1.00 64.38 291 GLY A C 1
ATOM 2151 O O . GLY A 1 291 ? 2.426 -1.565 31.722 1.00 64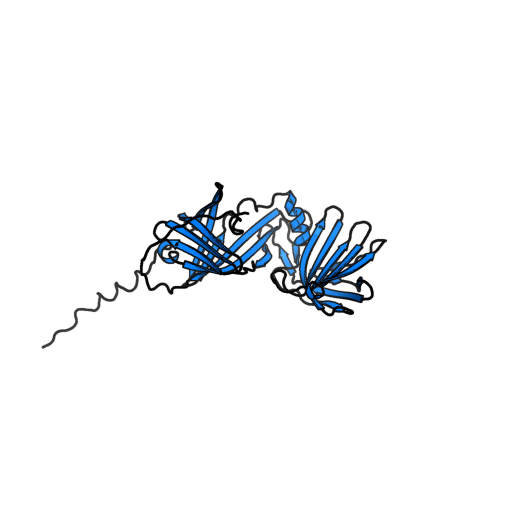.38 291 GLY A O 1
ATOM 2152 N N . THR A 1 292 ? 0.221 -1.642 31.332 1.00 51.59 292 THR A N 1
ATOM 2153 C CA . THR A 1 292 ? -0.192 -2.175 32.628 1.00 51.59 292 THR A CA 1
ATOM 2154 C C . THR A 1 292 ? -0.888 -3.509 32.399 1.00 51.59 292 THR A C 1
ATOM 2156 O O . THR A 1 292 ? -2.022 -3.555 31.928 1.00 51.59 292 THR A O 1
ATOM 2159 N N . SER A 1 293 ? -0.231 -4.617 32.760 1.00 37.88 293 SER A N 1
ATOM 2160 C CA . SER A 1 293 ? -0.940 -5.871 33.070 1.00 37.88 293 SER A CA 1
ATOM 2161 C C . SER A 1 293 ? -2.225 -5.518 33.823 1.00 37.88 293 SER A C 1
ATOM 2163 O O . SER A 1 293 ? -2.144 -4.674 34.714 1.00 37.88 293 SER A O 1
ATOM 2165 N N . ALA A 1 294 ? -3.366 -6.119 33.473 1.00 37.44 294 ALA A N 1
ATOM 2166 C CA . ALA A 1 294 ? -4.725 -5.797 33.941 1.00 37.44 294 ALA A CA 1
ATOM 2167 C C . ALA A 1 294 ? -4.969 -5.886 35.475 1.00 37.44 294 ALA A C 1
ATOM 2169 O O . ALA A 1 294 ? -6.089 -6.038 35.942 1.00 37.44 294 ALA A O 1
ATOM 2170 N N . ALA A 1 295 ? -3.929 -5.764 36.295 1.00 35.53 295 ALA A N 1
ATOM 2171 C CA . ALA A 1 295 ? -3.972 -5.614 37.732 1.00 35.53 295 ALA A CA 1
ATOM 2172 C C . ALA A 1 295 ? -3.052 -4.455 38.160 1.00 35.53 295 ALA A C 1
ATOM 2174 O O . ALA A 1 295 ? -1.860 -4.669 38.365 1.00 35.53 295 ALA A O 1
ATOM 2175 N N . ALA A 1 296 ? -3.608 -3.241 38.284 1.00 29.34 296 ALA A N 1
ATOM 2176 C CA . ALA A 1 296 ? -3.370 -2.293 39.389 1.00 29.34 296 ALA A CA 1
ATOM 2177 C C . ALA A 1 296 ? -3.823 -0.863 39.024 1.00 29.34 296 ALA A C 1
ATOM 2179 O O . ALA A 1 296 ? -3.090 -0.107 38.391 1.00 29.34 296 ALA A O 1
ATOM 2180 N N . ARG A 1 297 ? -4.996 -0.451 39.527 1.00 32.94 297 ARG A N 1
ATOM 2181 C CA . ARG A 1 297 ? -5.300 0.972 39.785 1.00 32.94 297 ARG A CA 1
ATOM 2182 C C . ARG A 1 297 ? -4.247 1.546 40.743 1.00 32.94 297 ARG A C 1
ATOM 2184 O O . ARG A 1 297 ? -3.907 0.880 41.726 1.00 32.94 297 ARG A O 1
ATOM 2191 N N . PRO A 1 298 ? -3.786 2.789 40.524 1.00 28.61 298 PRO A N 1
ATOM 2192 C CA . PRO A 1 298 ? -4.342 3.893 41.319 1.00 28.61 298 PRO A CA 1
ATOM 2193 C C . PRO A 1 298 ? -4.490 5.245 40.578 1.00 28.61 298 PRO A C 1
ATOM 2195 O O . PRO A 1 298 ? -3.752 5.572 39.658 1.00 28.61 298 PRO A O 1
ATOM 2198 N N . VAL A 1 299 ? -5.427 6.059 41.076 1.00 27.00 299 VAL A N 1
ATOM 2199 C CA . VAL A 1 299 ? -5.784 7.452 40.702 1.00 27.00 299 VAL A CA 1
ATOM 2200 C C . VAL A 1 299 ? -5.472 8.356 41.923 1.00 27.00 299 VAL A C 1
ATOM 2202 O O . VAL A 1 299 ? -5.559 7.837 43.039 1.00 27.00 299 VAL A O 1
ATOM 2205 N N . PRO A 1 300 ? -5.285 9.698 41.849 1.00 45.41 300 PRO A N 1
ATOM 2206 C CA . PRO A 1 300 ? -4.591 10.578 40.888 1.00 45.41 300 PRO A CA 1
ATOM 2207 C C . PRO A 1 300 ? -3.611 11.570 41.590 1.00 45.41 300 PRO A C 1
ATOM 2209 O O . PRO A 1 300 ? -3.582 11.679 42.817 1.00 45.41 300 PRO A O 1
ATOM 2212 N N . ALA A 1 301 ? -2.919 12.435 40.833 1.00 26.53 301 ALA A N 1
ATOM 2213 C CA . ALA A 1 301 ? -2.577 13.785 41.312 1.00 26.53 301 ALA A CA 1
ATOM 2214 C C . ALA A 1 301 ? -2.533 14.821 40.171 1.00 26.53 301 ALA A C 1
ATOM 2216 O O . ALA A 1 301 ? -2.057 14.553 39.076 1.00 26.53 301 ALA A O 1
ATOM 2217 N N . ALA A 1 302 ? -3.073 16.005 40.463 1.00 28.09 302 ALA A N 1
ATOM 2218 C CA . ALA A 1 302 ? -3.407 17.094 39.546 1.00 28.09 302 ALA A CA 1
ATOM 2219 C C . ALA A 1 302 ? -2.252 18.073 39.213 1.00 28.09 302 ALA A C 1
ATOM 2221 O O . ALA A 1 302 ? -1.228 18.072 39.895 1.00 28.09 302 ALA A O 1
ATOM 2222 N N . ARG A 1 303 ? -2.579 19.032 38.309 1.00 27.94 303 ARG A N 1
ATOM 2223 C CA . ARG A 1 303 ? -1.994 20.382 38.027 1.00 27.94 303 ARG A CA 1
ATOM 2224 C C . ARG A 1 303 ? -0.834 20.437 37.002 1.00 27.94 303 ARG A C 1
ATOM 2226 O O . ARG A 1 303 ? 0.096 19.666 37.128 1.00 27.94 303 ARG A O 1
ATOM 2233 N N . ARG A 1 304 ? -0.754 21.361 36.020 1.00 27.17 304 ARG A N 1
ATOM 2234 C CA . ARG A 1 304 ? -1.401 22.670 35.725 1.00 27.17 304 ARG A CA 1
ATOM 2235 C C . ARG A 1 304 ? -1.498 22.930 34.205 1.00 27.17 304 ARG A C 1
ATOM 2237 O O . ARG A 1 304 ? -0.664 22.459 33.449 1.00 27.17 304 ARG A O 1
ATOM 2244 N N . GLN A 1 305 ? -2.450 23.794 33.837 1.00 31.17 305 GLN A N 1
ATOM 2245 C CA . GLN A 1 305 ? -2.538 24.553 32.581 1.00 31.17 305 GLN A CA 1
ATOM 2246 C C . GLN A 1 305 ? -1.345 25.507 32.364 1.00 31.17 305 GLN A C 1
ATOM 2248 O O . GLN A 1 305 ? -0.898 26.140 33.325 1.00 31.17 305 GLN A O 1
ATOM 2253 N N . ASN A 1 306 ? -0.934 25.689 31.102 1.00 26.66 306 ASN A N 1
ATOM 2254 C CA . ASN A 1 306 ? -0.863 27.003 30.446 1.00 26.66 306 ASN A CA 1
ATOM 2255 C C . ASN A 1 306 ? -0.756 26.875 28.911 1.00 26.66 306 ASN A C 1
ATOM 2257 O O . ASN A 1 306 ? -0.036 26.031 28.392 1.00 26.66 306 ASN A O 1
ATOM 2261 N N . GLU A 1 307 ? -1.513 27.745 28.240 1.00 27.58 307 GLU A N 1
ATOM 2262 C CA . GLU A 1 307 ? -1.657 27.996 26.796 1.00 27.58 307 GLU A CA 1
ATOM 2263 C C . GLU A 1 307 ? -0.293 28.292 26.127 1.00 27.58 307 GLU A C 1
ATOM 2265 O O . GLU A 1 307 ? 0.593 28.845 26.773 1.00 27.58 307 GLU A O 1
ATOM 2270 N N . ARG A 1 308 ? -0.023 28.012 24.843 1.00 24.95 308 ARG A N 1
ATOM 2271 C CA . ARG A 1 308 ? -0.760 28.408 23.630 1.00 24.95 308 ARG A CA 1
ATOM 2272 C C . ARG A 1 308 ? -0.105 27.682 22.435 1.00 24.95 308 ARG A C 1
ATOM 2274 O O . ARG A 1 308 ? 1.086 27.885 22.215 1.00 24.95 308 ARG A O 1
ATOM 2281 N N . ALA A 1 309 ? -0.849 26.895 21.658 1.00 26.09 309 ALA A N 1
ATOM 2282 C CA . ALA A 1 309 ? -0.339 26.267 20.435 1.00 26.09 309 ALA A CA 1
ATOM 2283 C C . ALA A 1 309 ? -0.917 26.957 19.191 1.00 26.09 309 ALA A C 1
ATOM 2285 O O . ALA A 1 309 ? -2.132 27.119 19.050 1.00 26.09 309 ALA A O 1
ATOM 2286 N N . VAL A 1 310 ? -0.022 27.383 18.300 1.00 25.53 310 VAL A N 1
ATOM 2287 C CA . VAL A 1 310 ? -0.322 27.624 16.886 1.00 25.53 310 VAL A CA 1
ATOM 2288 C C . VAL A 1 310 ? -0.172 26.274 16.178 1.00 25.53 310 VAL A C 1
ATOM 2290 O O . VAL A 1 310 ? 0.782 25.553 16.440 1.00 25.53 310 VAL A O 1
ATOM 2293 N N . ARG A 1 311 ? -1.167 25.950 15.344 1.00 33.03 311 ARG A N 1
ATOM 2294 C CA . ARG A 1 311 ? -1.443 24.658 14.685 1.00 33.03 311 ARG A CA 1
ATOM 2295 C C . ARG A 1 311 ? -0.240 24.054 13.941 1.00 33.03 311 ARG A C 1
ATOM 2297 O O . ARG A 1 311 ? 0.448 24.789 13.231 1.00 33.03 311 ARG A O 1
ATOM 2304 N N . PRO A 1 312 ? -0.107 22.720 13.997 1.00 25.59 312 PRO A N 1
ATOM 2305 C CA . PRO A 1 312 ? -0.453 21.874 12.847 1.00 25.59 312 PRO A CA 1
ATOM 2306 C C . PRO A 1 312 ? -1.375 20.690 13.215 1.00 25.59 312 PRO A C 1
ATOM 2308 O O . PRO A 1 312 ? -1.647 20.430 14.381 1.00 25.59 312 PRO A O 1
ATOM 2311 N N . THR A 1 313 ? -1.944 20.054 12.191 1.00 29.20 313 THR A N 1
ATOM 2312 C CA . THR A 1 313 ? -2.992 19.018 12.240 1.00 29.20 313 THR A CA 1
ATOM 2313 C C . THR A 1 313 ? -2.400 17.634 12.526 1.00 29.20 313 THR A C 1
ATOM 2315 O O . THR A 1 313 ? -1.347 17.310 11.979 1.00 29.20 313 THR A O 1
ATOM 2318 N N . LEU A 1 314 ? -3.081 16.799 13.326 1.00 33.28 314 LEU A N 1
ATOM 2319 C CA . LEU A 1 314 ? -2.705 15.387 13.445 1.00 33.28 314 LEU A CA 1
ATOM 2320 C C . LEU A 1 314 ? -2.979 14.654 12.124 1.00 33.28 314 LEU A C 1
ATOM 2322 O O . LEU A 1 314 ? -4.059 14.825 11.562 1.00 33.28 314 LEU A O 1
ATOM 2326 N N . PRO A 1 315 ? -2.076 13.767 11.681 1.00 37.00 315 PRO A N 1
ATOM 2327 C CA . PRO A 1 315 ? -2.307 12.927 10.508 1.00 37.00 315 PRO A CA 1
ATOM 2328 C C . PRO A 1 315 ? -3.312 11.781 10.748 1.00 37.00 315 PRO A C 1
ATOM 2330 O O . PRO A 1 315 ? -3.561 11.007 9.840 1.00 37.00 315 PRO A O 1
ATOM 2333 N N . ILE A 1 316 ? -3.881 11.639 11.953 1.00 40.34 316 ILE A N 1
ATOM 2334 C CA . ILE A 1 316 ? -4.623 10.424 12.364 1.00 40.34 316 ILE A CA 1
ATOM 2335 C C . ILE A 1 316 ? -6.151 10.585 12.238 1.00 40.34 316 ILE A C 1
ATOM 2337 O O . ILE A 1 316 ? -6.909 9.652 12.477 1.00 40.34 316 ILE A O 1
ATOM 2341 N N . LEU A 1 317 ? -6.613 11.774 11.866 1.00 35.56 317 LEU A N 1
ATOM 2342 C CA . LEU A 1 317 ? -8.035 12.123 11.824 1.00 35.56 317 LEU A CA 1
ATOM 2343 C C . LEU A 1 317 ? -8.402 12.891 10.537 1.00 35.56 317 LEU A C 1
ATOM 2345 O O . LEU A 1 317 ? -9.462 12.694 9.961 1.00 35.56 317 LEU A O 1
ATOM 2349 N N . GLY A 1 318 ? -7.448 13.615 9.944 1.00 28.98 318 GLY A N 1
ATOM 2350 C CA . GLY A 1 318 ? -7.590 14.109 8.575 1.00 28.98 318 GLY A CA 1
ATOM 2351 C C . GLY A 1 318 ? -7.394 13.013 7.523 1.00 28.98 318 GLY A C 1
ATOM 2352 O O . GLY A 1 318 ? -6.310 12.931 6.947 1.00 28.98 318 GLY A O 1
ATOM 2353 N N . PHE A 1 319 ? -8.440 12.230 7.264 1.00 32.84 319 PHE A N 1
ATOM 2354 C CA . PHE A 1 319 ? -8.701 11.638 5.949 1.00 32.84 319 PHE A CA 1
ATOM 2355 C C . PHE A 1 319 ? -9.850 12.401 5.285 1.00 32.84 319 PHE A C 1
ATOM 2357 O O . PHE A 1 319 ? -10.878 12.633 5.962 1.00 32.84 319 PHE A O 1
#

Sequence (319 aa):
MRRLALLLPALLLVAACDSSSPEDALVGTWTLTAAQIDTRVTSSTAQTIPDRTVEPTGTIAITGATTASLGSVVNLFADADGTVNLAVESTSPLSTTGYVQLVLLETATESQASLIDADAGLSYNAYFTPRRSLIARSGGRFTVAPITMSSGTATATASGTLRYPDLALTPGTPAVVERFEEPFDGTVRFTFEEDGTFRATAFTPDDDQDVTGTWALVDGDVRVTVTQGGQTEVVTFRTTVEGNTLELVATDIGDLSCTDECLSFYESTAFATPGSISAVDFLLTYRFRSGTSAAARPVPAARRQNERAVRPTLPILGF

Foldseek 3Di:
DDDDDDDPPVVVPPPPPPPCPPLLLQAFKWKFDWKKKFKKFAWQDKDKFFQLADWWDKWKFKDWLDTATWTHWPDWWQDPQRWTWTWTWRDPPQDPDWIWIWIWIFGPAWIKIWIQGVVVRDIWIDIDGRTDDQWDDDRQKTWGDWDWTDDVPTIMIIGIMIGGDMDIRDHPDMDGRDMDMHHDQFMWMWHQHPVQKIWIWTGHPVDIDIWIFGWDQDPQWIWTWTADPNDIDIWIWNWDRDFFKIKTKTPDPPPPWDDPVCQSRVCRGRVNDPPTTDGIDMIMMIMTGGPDGSDDDDDDDDDDDDDDDDDDDDPPGDD

Secondary structure (DSSP, 8-state):
-------SSTTSSSSS-----HHHHH-EEEEEEEEEEEEEEEESS-EEEE-TTSPPEEEEEEEESS-EEE-EEEEEEE-TT--EEEEEESS-TT-SS--EEEEEEE-SS-EEEEEEETTTTEEEEEEESS----EEEETTEEEEEEEEEEETTEEEEEEEEEEPPEEEEPTT-EEEEEEEEEP-SSEEEEEE-TTSEEEEEEE-SS-EEEEEEEEEEETTEEEEEEEETTEEEEEEEEEEEETTEEEEEES--GGGS--HHHHHHHHHHHTPPTT-EEEEEEEEEEEEEESS-S--------------------TTT--